Protein AF-A0A6I9P8R2-F1 (afdb_monomer_lite)

Sequence (303 aa):
VPAYQGDDGFCLFESNAIAHYLSNEALRGATPQAAAQVLQWVSFADSEIIPPASAWVFPTLGIMQFNKQATEQAKEDVKRTLAVLNHHLNTRTFLVGERISLADISVACSILWLYKQVLEPSFRQPYPNVTRWFVTCVNQPQFKTVLGDVKLCEKMAQFDSKKFAEMQPKKETPPKKEKAGKDAAKPQEKKKKEEKKPAEEEEMDDCDAVLASEPKTKDPFAHLAKSTFVMDEFKRKYSNEDTLKVAIPHFWEHLDTEGYSIWYCEYKFAKELAEPFKSCNLISGKPQQHNCCSFFASYFVKF

InterPro domains:
  IPR001662 Elongation factor 1B gamma, C-terminal [PF00647] (216-288)
  IPR001662 Elongation factor 1B gamma, C-terminal [PS50040] (217-303)
  IPR001662 Elongation factor 1B gamma, C-terminal [SM01183] (216-289)
  IPR004045 Glutathione S-transferase, N-terminal [PS50404] (1-30)
  IPR004046 Glutathione S-transferase, C-terminal [PF00043] (50-141)
  IPR010987 Glutathione S-transferase, C-terminal-like [PS50405] (31-159)
  IPR036282 Glutathione S-transferase, C-terminal domain superfamily [SSF47616] (25-176)
  IPR036433 Elongation factor EF1B gamma, C-terminal domain superfamily [G3DSA:3.30.70.1010] (217-299)
  IPR036433 Elongation factor EF1B gamma, C-terminal domain superfamily [SSF89942] (218-289)
  IPR040079 Glutathione transferase family [SFLDS00019] (1-137)

Radius of gyration: 28.36 Å; chains: 1; bounding box: 54×56×94 Å

Structure (mmCIF, N/CA/C/O backbone):
data_AF-A0A6I9P8R2-F1
#
_entry.id   AF-A0A6I9P8R2-F1
#
loop_
_atom_site.group_PDB
_atom_site.id
_atom_site.type_symbol
_atom_site.label_atom_id
_atom_site.label_alt_id
_atom_site.label_comp_id
_atom_site.label_asym_id
_atom_site.label_entity_id
_atom_site.label_seq_id
_atom_site.pdbx_PDB_ins_code
_atom_site.Cartn_x
_atom_site.Cartn_y
_atom_site.Cartn_z
_atom_site.occupancy
_atom_site.B_iso_or_equiv
_atom_site.auth_seq_id
_atom_site.auth_comp_id
_atom_site.auth_asym_id
_atom_site.auth_atom_id
_atom_site.pdbx_PDB_model_num
ATOM 1 N N . VAL A 1 1 ? 11.993 -10.798 8.284 1.00 74.75 1 VAL A N 1
ATOM 2 C CA . VAL A 1 1 ? 11.412 -11.474 7.097 1.00 74.75 1 VAL A CA 1
ATOM 3 C C . VAL A 1 1 ? 10.606 -10.452 6.308 1.00 74.75 1 VAL A C 1
ATOM 5 O O . VAL A 1 1 ? 10.051 -9.571 6.956 1.00 74.75 1 VAL A O 1
ATOM 8 N N . PRO A 1 2 ? 10.545 -10.531 4.969 1.00 91.06 2 PRO A N 1
ATOM 9 C CA . PRO A 1 2 ? 11.053 -11.616 4.121 1.00 91.06 2 PRO A CA 1
ATOM 10 C C . PRO A 1 2 ? 12.577 -11.597 3.916 1.00 91.06 2 PRO A C 1
ATOM 12 O O . PRO A 1 2 ? 13.230 -10.583 4.140 1.00 91.06 2 PRO A O 1
ATOM 15 N N . ALA A 1 3 ? 13.119 -12.751 3.528 1.00 96.06 3 ALA A N 1
ATOM 16 C CA . ALA A 1 3 ? 14.483 -12.959 3.047 1.00 96.06 3 ALA A CA 1
ATOM 17 C C . ALA A 1 3 ? 14.427 -14.016 1.929 1.00 96.06 3 ALA A C 1
ATOM 19 O O . ALA A 1 3 ? 13.600 -14.927 1.998 1.00 96.06 3 ALA A O 1
ATOM 20 N N . TYR A 1 4 ? 15.264 -13.873 0.907 1.00 96.19 4 TYR A N 1
ATOM 21 C CA . TYR A 1 4 ? 15.344 -14.742 -0.264 1.00 96.19 4 TYR A CA 1
ATOM 22 C C . TYR A 1 4 ? 16.733 -15.372 -0.356 1.00 96.19 4 TYR A C 1
ATOM 24 O O . TYR A 1 4 ? 17.735 -14.698 -0.112 1.00 96.19 4 TYR A O 1
ATOM 32 N N . GLN A 1 5 ? 16.773 -16.643 -0.746 1.00 97.19 5 GLN A N 1
ATOM 33 C CA . GLN A 1 5 ? 17.982 -17.365 -1.119 1.00 97.19 5 GLN A CA 1
ATOM 34 C C . GLN A 1 5 ? 17.688 -18.135 -2.409 1.00 97.19 5 GLN A C 1
ATOM 36 O O . GLN A 1 5 ? 16.751 -18.932 -2.440 1.00 97.19 5 GLN A O 1
ATOM 41 N N . GLY A 1 6 ? 18.449 -17.858 -3.466 1.00 96.25 6 GLY A N 1
ATOM 42 C CA . GLY A 1 6 ? 18.376 -18.579 -4.733 1.00 96.25 6 GLY A CA 1
ATOM 43 C C . GLY A 1 6 ? 19.115 -19.914 -4.686 1.00 96.25 6 GLY A C 1
ATOM 44 O O . GLY A 1 6 ? 19.966 -20.138 -3.822 1.00 96.25 6 GLY A O 1
ATOM 45 N N . ASP A 1 7 ? 18.823 -20.782 -5.654 1.00 96.75 7 ASP A N 1
ATOM 46 C CA . ASP A 1 7 ? 19.473 -22.095 -5.796 1.00 96.75 7 ASP A CA 1
ATOM 47 C C . ASP A 1 7 ? 20.991 -21.986 -6.046 1.00 96.75 7 ASP A C 1
ATOM 49 O O . ASP A 1 7 ? 21.748 -22.916 -5.776 1.00 96.75 7 ASP A O 1
ATOM 53 N N . ASP A 1 8 ? 21.446 -20.832 -6.537 1.00 96.00 8 ASP A N 1
ATOM 54 C CA . ASP A 1 8 ? 22.850 -20.470 -6.755 1.00 96.00 8 ASP A CA 1
ATOM 55 C C . ASP A 1 8 ? 23.546 -19.912 -5.499 1.00 96.00 8 ASP A C 1
ATOM 57 O O . ASP A 1 8 ? 24.727 -19.564 -5.538 1.00 96.00 8 ASP A O 1
ATOM 61 N N . GLY A 1 9 ? 22.827 -19.814 -4.378 1.00 97.00 9 GLY A N 1
ATOM 62 C CA . GLY A 1 9 ? 23.312 -19.230 -3.133 1.00 97.00 9 GLY A CA 1
ATOM 63 C C . GLY A 1 9 ? 23.220 -17.703 -3.068 1.00 97.00 9 GLY A C 1
ATOM 64 O O . GLY A 1 9 ? 23.663 -17.129 -2.071 1.00 97.00 9 GLY A O 1
ATOM 65 N N . PHE A 1 10 ? 22.643 -17.026 -4.071 1.00 97.50 10 PHE A N 1
ATOM 66 C CA . PHE A 1 10 ? 22.409 -15.583 -4.009 1.00 97.50 10 PHE A CA 1
ATOM 67 C C . PHE A 1 10 ? 21.378 -15.247 -2.924 1.00 97.50 10 PHE A C 1
ATOM 69 O O . PHE A 1 10 ? 20.241 -15.716 -2.966 1.00 97.50 10 PHE A O 1
ATOM 76 N N . CYS A 1 11 ? 21.761 -14.401 -1.968 1.00 97.44 11 CYS A N 1
ATOM 77 C CA . CYS A 1 11 ? 20.905 -13.986 -0.860 1.00 97.44 11 CYS A CA 1
ATOM 78 C C . CYS A 1 11 ? 20.472 -12.526 -1.003 1.00 97.44 11 CYS A C 1
ATOM 80 O O . CYS A 1 11 ? 21.284 -11.653 -1.312 1.00 97.44 11 CYS A O 1
ATOM 82 N N . LEU A 1 12 ? 19.203 -12.252 -0.704 1.00 96.75 12 LEU A N 1
ATOM 83 C CA . LEU A 1 12 ? 18.628 -10.912 -0.758 1.00 96.75 12 LEU A CA 1
ATOM 84 C C . LEU A 1 12 ? 17.625 -10.706 0.382 1.00 96.75 12 LEU A C 1
ATOM 86 O O . LEU A 1 12 ? 16.816 -11.582 0.679 1.00 96.75 12 LEU A O 1
ATOM 90 N N . PHE A 1 13 ? 17.665 -9.543 1.023 1.00 96.56 13 PHE A N 1
ATOM 91 C CA . PHE A 1 13 ? 16.681 -9.111 2.018 1.00 96.56 13 PHE A CA 1
ATOM 92 C C . PHE A 1 13 ? 15.997 -7.821 1.540 1.00 96.56 13 PHE A C 1
ATOM 94 O O . PHE A 1 13 ? 16.386 -7.277 0.510 1.00 96.56 13 PHE A O 1
ATOM 101 N N . GLU A 1 14 ? 14.978 -7.363 2.272 1.00 96.56 14 GLU A N 1
ATOM 102 C CA . GLU A 1 14 ? 13.994 -6.339 1.873 1.00 96.56 14 GLU A CA 1
ATOM 103 C C . GLU A 1 14 ? 12.955 -6.824 0.854 1.00 96.56 14 GLU A C 1
ATOM 105 O O . GLU A 1 14 ? 13.272 -7.278 -0.246 1.00 96.56 14 GLU A O 1
ATOM 110 N N . SER A 1 15 ? 11.672 -6.683 1.203 1.00 96.00 15 SER A N 1
ATOM 111 C CA . SER A 1 15 ? 10.544 -7.140 0.377 1.00 96.00 15 SER A CA 1
ATOM 112 C C . SER A 1 15 ? 10.560 -6.532 -1.022 1.00 96.00 15 SER A C 1
ATOM 114 O O . SER A 1 15 ? 10.370 -7.254 -1.998 1.00 96.00 15 SER A O 1
ATOM 116 N N . ASN A 1 16 ? 10.831 -5.230 -1.132 1.00 96.31 16 ASN A N 1
ATOM 117 C CA . ASN A 1 16 ? 10.849 -4.528 -2.414 1.00 96.31 16 ASN A CA 1
ATOM 118 C C . ASN A 1 16 ? 12.016 -4.972 -3.298 1.00 96.31 16 ASN A C 1
ATOM 120 O O . ASN A 1 16 ? 11.837 -5.138 -4.503 1.00 96.31 16 ASN A O 1
ATOM 124 N N . ALA A 1 17 ? 13.193 -5.208 -2.711 1.00 96.62 17 ALA A N 1
ATOM 125 C CA . ALA A 1 17 ? 14.353 -5.692 -3.451 1.00 96.62 17 ALA A CA 1
ATOM 126 C C . ALA A 1 17 ? 14.110 -7.114 -3.973 1.00 96.62 17 ALA A C 1
ATOM 128 O O . ALA A 1 17 ? 14.347 -7.384 -5.150 1.00 96.62 17 ALA A O 1
ATOM 129 N N . ILE A 1 18 ? 13.561 -7.995 -3.131 1.00 98.19 18 ILE A N 1
ATOM 130 C CA . ILE A 1 18 ? 13.181 -9.362 -3.514 1.00 98.19 18 ILE A CA 1
ATOM 131 C C . ILE A 1 18 ? 12.120 -9.337 -4.621 1.00 98.19 18 ILE A C 1
ATOM 133 O O . ILE A 1 18 ? 12.286 -9.998 -5.646 1.00 98.19 18 ILE A O 1
ATOM 137 N N . ALA A 1 19 ? 11.060 -8.540 -4.462 1.00 97.44 19 ALA A N 1
ATOM 138 C CA . ALA A 1 19 ? 10.003 -8.412 -5.464 1.00 97.44 19 ALA A CA 1
ATOM 139 C C . ALA A 1 19 ? 10.540 -7.876 -6.800 1.00 97.44 19 ALA A C 1
ATOM 141 O O . ALA A 1 19 ? 10.166 -8.378 -7.860 1.00 97.44 19 ALA A O 1
ATOM 142 N N . HIS A 1 20 ? 11.451 -6.900 -6.762 1.00 97.56 20 HIS A N 1
ATOM 143 C CA . HIS A 1 20 ? 12.119 -6.375 -7.949 1.00 97.56 20 HIS A CA 1
ATOM 144 C C . HIS A 1 20 ? 13.004 -7.426 -8.630 1.00 97.56 20 HIS A C 1
ATOM 146 O O . HIS A 1 20 ? 12.931 -7.586 -9.849 1.00 97.56 20 HIS A O 1
ATOM 152 N N . TYR A 1 21 ? 13.808 -8.162 -7.858 1.00 97.69 21 TYR A N 1
ATOM 153 C CA . TYR A 1 21 ? 14.706 -9.200 -8.367 1.00 97.69 21 TYR A CA 1
ATOM 154 C C . TYR A 1 21 ? 13.947 -10.345 -9.050 1.00 97.69 21 TYR A C 1
ATOM 156 O O . TYR A 1 21 ? 14.308 -10.756 -10.150 1.00 97.69 21 TYR A O 1
ATOM 164 N N . LEU A 1 22 ? 12.849 -10.805 -8.442 1.00 96.94 22 LEU A N 1
ATOM 165 C CA . LEU A 1 22 ? 12.011 -11.883 -8.980 1.00 96.94 22 LEU A CA 1
ATOM 166 C C . LEU A 1 22 ? 11.079 -11.430 -10.118 1.00 96.94 22 LEU A C 1
ATOM 168 O O . LEU A 1 22 ? 10.424 -12.256 -10.754 1.00 96.94 22 LEU A O 1
ATOM 172 N N . SER A 1 23 ? 10.997 -10.127 -10.390 1.00 97.12 23 SER A N 1
ATOM 173 C CA . SER A 1 23 ? 10.125 -9.576 -11.426 1.00 97.12 23 SER A CA 1
ATOM 174 C C . SER A 1 23 ? 10.771 -9.584 -12.808 1.00 97.12 23 SER A C 1
ATOM 176 O O . SER A 1 23 ? 11.967 -9.344 -12.981 1.00 97.12 23 SER A O 1
ATOM 178 N N . ASN A 1 24 ? 9.954 -9.756 -13.846 1.00 96.88 24 ASN A N 1
ATOM 179 C CA . ASN A 1 24 ? 10.383 -9.529 -15.227 1.00 96.88 24 ASN A CA 1
ATOM 180 C C . ASN A 1 24 ? 10.475 -8.022 -15.558 1.00 96.88 24 ASN A C 1
ATOM 182 O O . ASN A 1 24 ? 10.070 -7.166 -14.771 1.00 96.88 24 ASN A O 1
ATOM 186 N N . GLU A 1 25 ? 11.008 -7.698 -16.736 1.00 96.06 25 GLU A N 1
ATOM 187 C CA . GLU A 1 25 ? 11.179 -6.314 -17.203 1.00 96.06 25 GLU A CA 1
ATOM 188 C C . GLU A 1 25 ? 9.854 -5.540 -17.275 1.00 96.06 25 GLU A C 1
ATOM 190 O O . GLU A 1 25 ? 9.780 -4.376 -16.888 1.00 96.06 25 GLU A O 1
ATOM 195 N N . ALA A 1 26 ? 8.774 -6.198 -17.698 1.00 94.81 26 ALA A N 1
ATOM 196 C CA . ALA A 1 26 ? 7.469 -5.559 -17.799 1.00 94.81 26 ALA A CA 1
ATOM 197 C C . ALA A 1 26 ? 6.915 -5.113 -16.436 1.00 94.81 26 ALA A C 1
ATOM 199 O O . ALA A 1 26 ? 6.333 -4.035 -16.343 1.00 94.81 26 ALA A O 1
ATOM 200 N N . LEU A 1 27 ? 7.112 -5.919 -15.387 1.00 97.62 27 LEU A N 1
ATOM 201 C CA . LEU A 1 27 ? 6.705 -5.584 -14.021 1.00 97.62 27 LEU A CA 1
ATOM 202 C C . LEU A 1 27 ? 7.577 -4.482 -13.406 1.00 97.62 27 LEU A C 1
ATOM 204 O O . LEU A 1 27 ? 7.078 -3.686 -12.610 1.00 97.62 27 LEU A O 1
ATOM 208 N N . ARG A 1 28 ? 8.856 -4.425 -13.792 1.00 97.88 28 ARG A N 1
ATOM 209 C CA . ARG A 1 28 ? 9.809 -3.390 -13.364 1.00 97.88 28 ARG A CA 1
ATOM 210 C C . ARG A 1 28 ? 9.627 -2.058 -14.097 1.00 97.88 28 ARG A C 1
ATOM 212 O O . ARG A 1 28 ? 10.036 -1.031 -13.573 1.00 97.88 28 ARG A O 1
ATOM 219 N N . GLY A 1 29 ? 8.984 -2.074 -15.263 1.00 96.38 29 GLY A N 1
ATOM 220 C CA . GLY A 1 29 ? 8.824 -0.924 -16.147 1.00 96.38 29 GLY A CA 1
ATOM 221 C C . GLY A 1 29 ? 9.844 -0.965 -17.286 1.00 96.38 29 GLY A C 1
ATOM 222 O O . GLY A 1 29 ? 11.036 -0.788 -17.071 1.00 96.38 29 GLY A O 1
ATOM 223 N N . ALA A 1 30 ? 9.359 -1.164 -18.514 1.00 93.44 30 ALA A N 1
ATOM 224 C CA . ALA A 1 30 ? 10.198 -1.372 -19.703 1.00 93.44 30 ALA A CA 1
ATOM 225 C C . ALA A 1 30 ? 10.873 -0.096 -20.249 1.00 93.44 30 ALA A C 1
ATOM 227 O O . ALA A 1 30 ? 11.659 -0.154 -21.188 1.00 93.44 30 ALA A O 1
ATOM 228 N N . THR A 1 31 ? 10.552 1.077 -19.699 1.00 96.75 31 THR A N 1
ATOM 229 C CA . THR A 1 31 ? 11.202 2.347 -20.048 1.00 96.75 31 THR A CA 1
ATOM 230 C C . THR A 1 31 ? 11.720 3.022 -18.784 1.00 96.75 31 THR A C 1
ATOM 232 O O . THR A 1 31 ? 11.140 2.811 -17.716 1.00 96.75 31 THR A O 1
ATOM 235 N N . PRO A 1 32 ? 12.751 3.883 -18.869 1.00 97.69 32 PRO A N 1
ATOM 236 C CA . PRO A 1 32 ? 13.243 4.619 -17.704 1.00 97.69 32 PRO A CA 1
ATOM 237 C C . PRO A 1 32 ? 12.140 5.401 -16.975 1.00 97.69 32 PRO A C 1
ATOM 239 O O . PRO A 1 32 ? 12.105 5.436 -15.748 1.00 97.69 32 PRO A O 1
ATOM 242 N N . GLN A 1 33 ? 11.197 5.980 -17.723 1.00 98.25 33 GLN A N 1
ATOM 243 C CA . GLN A 1 33 ? 10.055 6.708 -17.173 1.00 98.25 33 GLN A CA 1
ATOM 244 C C . GLN A 1 33 ? 9.094 5.772 -16.433 1.00 98.25 33 GLN A C 1
ATOM 246 O O . GLN A 1 33 ? 8.683 6.084 -15.317 1.00 98.25 33 GLN A O 1
ATOM 251 N N . ALA A 1 34 ? 8.760 4.618 -17.021 1.00 98.00 34 ALA A N 1
ATOM 252 C CA . ALA A 1 34 ? 7.893 3.638 -16.373 1.00 98.00 34 ALA A CA 1
ATOM 253 C C . ALA A 1 34 ? 8.556 3.049 -15.121 1.00 98.00 34 ALA A C 1
ATOM 255 O O . ALA A 1 34 ? 7.905 2.941 -14.087 1.00 98.00 34 ALA A O 1
ATOM 256 N N . ALA A 1 35 ? 9.852 2.734 -15.180 1.00 98.25 35 ALA A N 1
ATOM 257 C CA . ALA A 1 35 ? 10.606 2.224 -14.038 1.00 98.25 35 ALA A CA 1
ATOM 258 C C . ALA A 1 35 ? 10.654 3.232 -12.879 1.00 98.25 35 ALA A C 1
ATOM 260 O O . ALA A 1 35 ? 10.424 2.868 -11.725 1.00 98.25 35 ALA A O 1
ATOM 261 N N . ALA A 1 36 ? 10.863 4.518 -13.178 1.00 98.56 36 ALA A N 1
ATOM 262 C CA . ALA A 1 36 ? 10.812 5.576 -12.171 1.00 98.56 36 ALA A CA 1
ATOM 263 C C . ALA A 1 36 ? 9.414 5.710 -11.541 1.00 98.56 36 ALA A C 1
ATOM 265 O O . ALA A 1 36 ? 9.296 5.858 -10.326 1.00 98.56 36 ALA A O 1
ATOM 266 N N . GLN A 1 37 ? 8.349 5.610 -12.342 1.00 98.56 37 GLN A N 1
ATOM 267 C CA . GLN A 1 37 ? 6.973 5.631 -11.835 1.00 98.56 37 GLN A CA 1
ATOM 268 C C . GLN A 1 37 ? 6.641 4.396 -10.991 1.00 98.56 37 GLN A C 1
ATOM 270 O O . GLN A 1 37 ? 5.938 4.518 -9.990 1.00 98.56 37 GLN A O 1
ATOM 275 N N . VAL A 1 38 ? 7.157 3.218 -11.354 1.00 98.75 38 VAL A N 1
ATOM 276 C CA . VAL A 1 38 ? 7.030 2.010 -10.531 1.00 98.75 38 VAL A CA 1
ATOM 277 C C . VAL A 1 38 ? 7.664 2.242 -9.165 1.00 98.75 38 VAL A C 1
ATOM 279 O O . VAL A 1 38 ? 6.996 2.059 -8.148 1.00 98.75 38 VAL A O 1
ATOM 282 N N . LEU A 1 39 ? 8.907 2.726 -9.135 1.00 98.38 39 LEU A N 1
ATOM 283 C CA . LEU A 1 39 ? 9.600 3.036 -7.887 1.00 98.38 39 LEU A CA 1
ATOM 284 C C . LEU A 1 39 ? 8.855 4.094 -7.060 1.00 98.38 39 LEU A C 1
ATOM 286 O O . LEU A 1 39 ? 8.735 3.938 -5.849 1.00 98.38 39 LEU A O 1
ATOM 290 N N . GLN A 1 40 ? 8.303 5.130 -7.700 1.00 98.69 40 GLN A N 1
ATOM 291 C CA . GLN A 1 40 ? 7.502 6.156 -7.027 1.00 98.69 40 GLN A CA 1
ATOM 292 C C . GLN A 1 40 ? 6.330 5.542 -6.248 1.00 98.69 40 GLN A C 1
ATOM 294 O O . GLN A 1 40 ? 6.123 5.887 -5.088 1.00 98.69 40 GLN A O 1
ATOM 299 N N . TRP A 1 41 ? 5.568 4.637 -6.867 1.00 98.75 41 TRP A N 1
ATOM 300 C CA . TRP A 1 41 ? 4.412 4.008 -6.220 1.00 98.75 41 TRP A CA 1
ATOM 301 C C . TRP A 1 41 ? 4.795 2.996 -5.144 1.00 98.75 41 TRP A C 1
ATOM 303 O O . TRP A 1 41 ? 4.096 2.903 -4.138 1.00 98.75 41 TRP A O 1
ATOM 313 N N . VAL A 1 42 ? 5.903 2.273 -5.329 1.00 98.56 42 VAL A N 1
ATOM 314 C CA . VAL A 1 42 ? 6.458 1.388 -4.295 1.00 98.56 42 VAL A CA 1
ATOM 315 C C . VAL A 1 42 ? 6.841 2.208 -3.060 1.00 98.56 42 VAL A C 1
ATOM 317 O O . VAL A 1 42 ? 6.361 1.920 -1.968 1.00 98.56 42 VAL A O 1
ATOM 320 N N . SER A 1 43 ? 7.597 3.294 -3.239 1.00 98.25 43 SER A N 1
ATOM 321 C CA . SER A 1 43 ? 7.978 4.186 -2.137 1.00 98.25 43 SER A CA 1
ATOM 322 C C . SER A 1 43 ? 6.771 4.869 -1.487 1.00 98.25 43 SER A C 1
ATOM 324 O O . SER A 1 43 ? 6.716 4.973 -0.267 1.00 98.25 43 SER A O 1
ATOM 326 N N . PHE A 1 44 ? 5.780 5.297 -2.279 1.00 98.62 44 PHE A N 1
ATOM 327 C CA . PHE A 1 44 ? 4.531 5.871 -1.764 1.00 98.62 44 PHE A CA 1
ATOM 328 C C . PHE A 1 44 ? 3.755 4.873 -0.897 1.00 98.62 44 PHE A C 1
ATOM 330 O O . PHE A 1 44 ? 3.180 5.253 0.122 1.00 98.62 44 PHE A O 1
ATOM 337 N N . ALA A 1 45 ? 3.737 3.592 -1.276 1.00 97.94 45 ALA A N 1
ATOM 338 C CA . ALA A 1 45 ? 3.106 2.562 -0.464 1.00 97.94 45 ALA A CA 1
ATOM 339 C C . ALA A 1 45 ? 3.790 2.443 0.907 1.00 97.94 45 ALA A C 1
ATOM 341 O O . ALA A 1 45 ? 3.102 2.407 1.928 1.00 97.94 45 ALA A O 1
ATOM 342 N N . ASP A 1 46 ? 5.121 2.445 0.936 1.00 95.06 46 ASP A N 1
ATOM 343 C CA . ASP A 1 46 ? 5.890 2.309 2.174 1.00 95.06 46 ASP A CA 1
ATOM 344 C C . ASP A 1 46 ? 5.792 3.530 3.089 1.00 95.06 46 ASP A C 1
ATOM 346 O O . ASP A 1 46 ? 5.682 3.366 4.304 1.00 95.06 46 ASP A O 1
ATOM 350 N N . SER A 1 47 ? 5.825 4.744 2.532 1.00 96.25 47 SER A N 1
ATOM 351 C CA . SER A 1 47 ? 5.839 5.969 3.338 1.00 96.25 47 SER A CA 1
ATOM 352 C C . SER A 1 47 ? 4.443 6.454 3.717 1.00 96.25 47 SER A C 1
ATOM 354 O O . SER A 1 47 ? 4.231 6.863 4.857 1.00 96.25 47 SER A O 1
ATOM 356 N N . GLU A 1 48 ? 3.480 6.383 2.795 1.00 97.31 48 GLU A N 1
ATOM 357 C CA . GLU A 1 48 ? 2.176 7.028 2.974 1.00 97.31 48 GLU A CA 1
ATOM 358 C C . GLU A 1 48 ? 1.061 6.044 3.334 1.00 97.31 48 GLU A C 1
ATOM 360 O O . GLU A 1 48 ? 0.095 6.430 3.988 1.00 97.31 48 GLU A O 1
ATOM 365 N N . ILE A 1 49 ? 1.153 4.778 2.910 1.00 97.69 49 ILE A N 1
ATOM 366 C CA . ILE A 1 49 ? 0.063 3.805 3.092 1.00 97.69 49 ILE A CA 1
ATOM 367 C C . ILE A 1 49 ? 0.316 2.898 4.291 1.00 97.69 49 ILE A C 1
ATOM 369 O O . ILE A 1 49 ? -0.552 2.779 5.158 1.00 97.69 49 ILE A O 1
ATOM 373 N N . ILE A 1 50 ? 1.472 2.231 4.342 1.00 97.12 50 ILE A N 1
ATOM 374 C CA . ILE A 1 50 ? 1.750 1.194 5.346 1.00 97.12 50 ILE A CA 1
ATOM 375 C C . ILE A 1 50 ? 1.653 1.730 6.784 1.00 97.12 50 ILE A C 1
ATOM 377 O O . ILE A 1 50 ? 1.008 1.057 7.598 1.00 97.12 50 ILE A O 1
ATOM 381 N N . PRO A 1 51 ? 2.211 2.907 7.137 1.00 97.69 51 PRO A N 1
ATOM 382 C CA . PRO A 1 51 ? 2.141 3.402 8.508 1.00 97.69 51 PRO A CA 1
ATOM 383 C C . PRO A 1 51 ? 0.702 3.641 9.004 1.00 97.69 51 PRO A C 1
ATOM 385 O O . PRO A 1 51 ? 0.329 3.030 10.014 1.00 97.69 51 PRO A O 1
ATOM 388 N N . PRO A 1 52 ? -0.160 4.422 8.316 1.00 97.88 52 PRO A N 1
ATOM 389 C CA . PRO A 1 52 ? -1.532 4.611 8.781 1.00 97.88 52 PRO A CA 1
ATOM 390 C C . PRO A 1 52 ? -2.392 3.348 8.618 1.00 97.88 52 PRO A C 1
ATOM 392 O O . PRO A 1 52 ? -3.243 3.078 9.468 1.00 97.88 52 PRO A O 1
ATOM 395 N N . ALA A 1 53 ? -2.149 2.509 7.601 1.00 97.19 53 ALA A N 1
ATOM 396 C CA . ALA A 1 53 ? -2.828 1.217 7.486 1.00 97.19 53 ALA A CA 1
ATOM 397 C C . ALA A 1 53 ? -2.557 0.326 8.707 1.00 97.19 53 ALA A C 1
ATOM 399 O O . ALA A 1 53 ? -3.484 -0.266 9.261 1.00 97.19 53 ALA A O 1
ATOM 400 N N . SER A 1 54 ? -1.304 0.272 9.160 1.00 94.69 54 SER A N 1
ATOM 401 C CA . SER A 1 54 ? -0.895 -0.505 10.333 1.00 94.69 54 SER A CA 1
ATOM 402 C C . SER A 1 54 ? -1.519 0.050 11.612 1.00 94.69 54 SER A C 1
ATOM 404 O O . SER A 1 54 ? -2.142 -0.702 12.362 1.00 94.69 54 SER A O 1
ATOM 406 N N . ALA A 1 55 ? -1.431 1.368 11.824 1.00 95.62 55 ALA A N 1
ATOM 407 C CA . ALA A 1 55 ? -1.988 2.035 13.002 1.00 95.62 55 ALA A CA 1
ATOM 408 C C . ALA A 1 55 ? -3.506 1.827 13.144 1.00 95.62 55 ALA A C 1
ATOM 410 O O . ALA A 1 55 ? -4.009 1.676 14.258 1.00 95.62 55 ALA A O 1
ATOM 411 N N . TRP A 1 56 ? -4.237 1.771 12.027 1.00 97.44 56 TRP A N 1
ATOM 412 C CA . TRP A 1 56 ? -5.679 1.537 12.048 1.00 97.44 56 TRP A CA 1
ATOM 413 C C . TRP A 1 56 ? -6.041 0.045 12.136 1.00 97.44 56 TRP A C 1
ATOM 415 O O . TRP A 1 56 ? -6.942 -0.333 12.888 1.00 97.44 56 TRP A O 1
ATOM 425 N N . VAL A 1 57 ? -5.354 -0.834 11.397 1.00 96.06 57 VAL A N 1
ATOM 426 C CA . VAL A 1 57 ? -5.764 -2.243 11.282 1.00 96.06 57 VAL A CA 1
ATOM 427 C C . VAL A 1 57 ? -5.240 -3.118 12.421 1.00 96.06 57 VAL A C 1
ATOM 429 O O . VAL A 1 57 ? -5.970 -4.004 12.874 1.00 96.06 57 VAL A O 1
ATOM 432 N N . PHE A 1 58 ? -4.019 -2.901 12.913 1.00 94.19 58 PHE A N 1
ATOM 433 C CA . PHE A 1 58 ? -3.400 -3.783 13.915 1.00 94.19 58 PHE A CA 1
ATOM 434 C C . PHE A 1 58 ? -4.211 -3.919 15.213 1.00 94.19 58 PHE A C 1
ATOM 436 O O . PHE A 1 58 ? -4.320 -5.049 15.705 1.00 94.19 58 PHE A O 1
ATOM 443 N N . PRO A 1 59 ? -4.873 -2.865 15.732 1.00 93.19 59 PRO A N 1
ATOM 444 C CA . PRO A 1 59 ? -5.806 -3.018 16.845 1.00 93.19 59 PRO A CA 1
ATOM 445 C C . PRO A 1 59 ? -6.977 -3.965 16.541 1.00 93.19 59 PRO A C 1
ATOM 447 O O . PRO A 1 59 ? -7.324 -4.809 17.363 1.00 93.19 59 PRO A O 1
ATOM 450 N N . THR A 1 60 ? -7.548 -3.927 15.333 1.00 92.31 60 THR A N 1
ATOM 451 C CA . THR A 1 60 ? -8.647 -4.843 14.936 1.00 92.31 60 THR A CA 1
ATOM 452 C C . THR A 1 60 ? -8.210 -6.314 14.865 1.00 92.31 60 THR A C 1
ATOM 454 O O . THR A 1 60 ? -9.023 -7.244 14.908 1.00 92.31 60 THR A O 1
ATOM 457 N N . LEU A 1 61 ? -6.901 -6.545 14.750 1.00 90.12 61 LEU A N 1
ATOM 458 C CA . LEU A 1 61 ? -6.290 -7.868 14.734 1.00 90.12 61 LEU A CA 1
ATOM 459 C C . LEU A 1 61 ? -5.806 -8.319 16.118 1.00 90.12 61 LEU A C 1
ATOM 461 O O . LEU A 1 61 ? -5.399 -9.469 16.246 1.00 90.12 61 LEU A O 1
ATOM 465 N N . GLY A 1 62 ? -5.882 -7.463 17.142 1.00 87.44 62 GLY A N 1
ATOM 466 C CA . GLY A 1 62 ? -5.345 -7.751 18.474 1.00 87.44 62 GLY A CA 1
ATOM 467 C C . GLY A 1 62 ? -3.814 -7.719 18.539 1.00 87.44 62 GLY A C 1
ATOM 468 O O . GLY A 1 62 ? -3.243 -8.247 19.482 1.00 87.44 62 GLY A O 1
ATOM 469 N N . ILE A 1 63 ? -3.145 -7.119 17.548 1.00 86.38 63 ILE A N 1
ATOM 470 C CA . ILE A 1 63 ? -1.674 -7.023 17.491 1.00 86.38 63 ILE A CA 1
ATOM 471 C C . ILE A 1 63 ? -1.176 -5.844 18.336 1.00 86.38 63 ILE A C 1
ATOM 473 O O . ILE A 1 63 ? -0.143 -5.934 18.992 1.00 86.38 63 ILE A O 1
ATOM 477 N N . MET A 1 64 ? -1.918 -4.736 18.327 1.00 87.62 64 MET A N 1
ATOM 478 C CA . MET A 1 64 ? -1.605 -3.522 19.083 1.00 87.62 64 MET A CA 1
ATOM 479 C C . MET A 1 64 ? -2.795 -3.105 19.941 1.00 87.62 64 MET A C 1
ATOM 481 O O . MET A 1 64 ? -3.945 -3.401 19.615 1.00 87.62 64 MET A O 1
ATOM 485 N N . GLN A 1 65 ? -2.522 -2.400 21.036 1.00 89.44 65 GLN A N 1
ATOM 486 C CA . GLN A 1 65 ? -3.576 -1.803 21.844 1.00 89.44 65 GLN A CA 1
ATOM 487 C C . GLN A 1 65 ? -4.247 -0.666 21.068 1.00 89.44 65 GLN A C 1
ATOM 489 O O . GLN A 1 65 ? -3.599 0.085 20.337 1.00 89.44 65 GLN A O 1
ATOM 494 N N . PHE A 1 66 ? -5.564 -0.535 21.219 1.00 89.88 66 PHE A N 1
ATOM 495 C CA . PHE A 1 66 ? -6.302 0.546 20.582 1.00 89.88 66 PHE A CA 1
ATOM 496 C C . PHE A 1 66 ? -5.948 1.904 21.194 1.00 89.88 66 PHE A C 1
ATOM 498 O O . PHE A 1 66 ? -6.136 2.128 22.388 1.00 89.88 66 PHE A O 1
ATOM 505 N N . ASN A 1 67 ? -5.517 2.832 20.342 1.00 93.31 67 ASN A N 1
ATOM 506 C CA . ASN A 1 67 ? -5.372 4.243 20.670 1.00 93.31 67 ASN A CA 1
ATOM 507 C C . ASN A 1 67 ? -6.313 5.061 19.776 1.00 93.31 67 ASN A C 1
ATOM 509 O O . ASN A 1 67 ? -6.197 5.040 18.547 1.00 93.31 67 ASN A O 1
ATOM 513 N N . LYS A 1 68 ? -7.249 5.790 20.396 1.00 93.12 68 LYS A N 1
ATOM 514 C CA . LYS A 1 68 ? -8.278 6.554 19.678 1.00 93.12 68 LYS A CA 1
ATOM 515 C C . LYS A 1 68 ? -7.677 7.662 18.812 1.00 93.12 68 LYS A C 1
ATOM 517 O O . LYS A 1 68 ? -8.052 7.777 17.652 1.00 93.12 68 LYS A O 1
ATOM 522 N N . GLN A 1 69 ? -6.754 8.458 19.350 1.00 95.69 69 GLN A N 1
ATOM 523 C CA . GLN A 1 69 ? -6.159 9.584 18.625 1.00 95.69 69 GLN A CA 1
ATOM 524 C C . GLN A 1 69 ? -5.346 9.100 17.421 1.00 95.69 69 GLN A C 1
ATOM 526 O O . GLN A 1 69 ? -5.529 9.610 16.318 1.00 95.69 69 GLN A O 1
ATOM 531 N N . ALA A 1 70 ? -4.513 8.074 17.616 1.00 93.94 70 ALA A N 1
ATOM 532 C CA . ALA A 1 70 ? -3.736 7.472 16.537 1.00 93.94 70 ALA A CA 1
ATOM 533 C C . ALA A 1 70 ? -4.643 6.863 15.457 1.00 93.94 70 ALA A C 1
ATOM 535 O O . ALA A 1 70 ? -4.383 7.031 14.270 1.00 93.94 70 ALA A O 1
ATOM 536 N N . THR A 1 71 ? -5.741 6.211 15.855 1.00 95.25 71 THR A N 1
ATOM 537 C CA . THR A 1 71 ? -6.697 5.622 14.906 1.00 95.25 71 THR A CA 1
ATOM 538 C C . THR A 1 71 ? -7.427 6.687 14.089 1.00 95.25 71 THR A C 1
ATOM 540 O O . THR A 1 71 ? -7.577 6.527 12.880 1.00 95.25 71 THR A O 1
ATOM 543 N N . GLU A 1 72 ? -7.888 7.774 14.712 1.00 96.69 72 GLU A N 1
ATOM 544 C CA . GLU A 1 72 ? -8.560 8.853 13.976 1.00 96.69 72 GLU A CA 1
ATOM 545 C C . GLU A 1 72 ? -7.597 9.582 13.031 1.00 96.69 72 GLU A C 1
ATOM 547 O O . GLU A 1 72 ? -7.960 9.842 11.886 1.00 96.69 72 GLU A O 1
ATOM 552 N N . GLN A 1 73 ? -6.346 9.817 13.444 1.00 97.69 73 GLN A N 1
ATOM 553 C CA . GLN A 1 73 ? -5.331 10.369 12.543 1.00 97.69 73 GLN A CA 1
ATOM 554 C C . GLN A 1 73 ? -5.056 9.426 11.363 1.00 97.69 73 GLN A C 1
ATOM 556 O O . GLN A 1 73 ? -5.071 9.855 1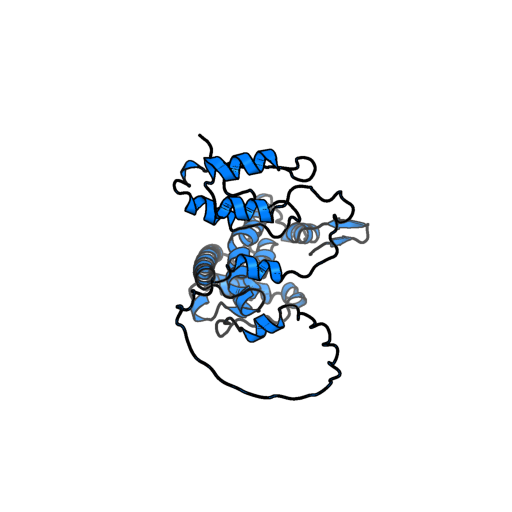0.211 1.00 97.69 73 GLN A O 1
ATOM 561 N N . ALA A 1 74 ? -4.901 8.128 11.635 1.00 97.75 74 ALA A N 1
ATOM 562 C CA . ALA A 1 74 ? -4.688 7.122 10.603 1.00 97.75 74 ALA A CA 1
ATOM 563 C C . ALA A 1 74 ? -5.849 7.056 9.596 1.00 97.75 74 ALA A C 1
ATOM 565 O O . ALA A 1 74 ? -5.618 6.880 8.401 1.00 97.75 74 ALA A O 1
ATOM 566 N N . LYS A 1 75 ? -7.100 7.245 10.038 1.00 98.19 75 LYS A N 1
ATOM 567 C CA . LYS A 1 75 ? -8.259 7.342 9.134 1.00 98.19 75 LYS A CA 1
ATOM 568 C C . LYS A 1 75 ? -8.148 8.532 8.187 1.00 98.19 75 LYS A C 1
ATOM 570 O O . LYS A 1 75 ? -8.427 8.371 7.000 1.00 98.19 75 LYS A O 1
ATOM 575 N N . GLU A 1 76 ? -7.756 9.704 8.681 1.00 98.50 76 GLU A N 1
ATOM 576 C CA . GLU A 1 76 ? -7.562 10.890 7.835 1.00 98.50 76 GLU A CA 1
ATOM 577 C C . GLU A 1 76 ? -6.398 10.703 6.853 1.00 98.50 76 GLU A C 1
ATOM 579 O O . GLU A 1 76 ? -6.518 11.040 5.673 1.00 98.50 76 GLU A O 1
ATOM 584 N N . ASP A 1 77 ? -5.309 10.072 7.287 1.00 98.38 77 ASP A N 1
ATOM 585 C CA . ASP A 1 77 ? -4.169 9.753 6.423 1.00 98.38 77 ASP A CA 1
ATOM 586 C C . ASP A 1 77 ? -4.557 8.758 5.320 1.00 98.38 77 ASP A C 1
ATOM 588 O O . ASP A 1 77 ? -4.254 8.972 4.141 1.00 98.38 77 ASP A O 1
ATOM 592 N N . VAL A 1 78 ? -5.327 7.719 5.661 1.00 98.69 78 VAL A N 1
ATOM 593 C CA . VAL A 1 78 ? -5.879 6.779 4.675 1.00 98.69 78 VAL A CA 1
ATOM 594 C C . VAL A 1 78 ? -6.833 7.485 3.710 1.00 98.69 78 VAL A C 1
ATOM 596 O O . VAL A 1 78 ? -6.768 7.245 2.507 1.00 98.69 78 VAL A O 1
ATOM 599 N N . LYS A 1 79 ? -7.685 8.409 4.169 1.00 98.75 79 LYS A N 1
ATOM 600 C CA . LYS A 1 79 ? -8.533 9.204 3.260 1.00 98.75 79 LYS A CA 1
ATOM 601 C C . LYS A 1 79 ? -7.704 10.013 2.263 1.00 98.75 79 LYS A C 1
ATOM 603 O O . LYS A 1 79 ? -8.076 10.086 1.089 1.00 98.75 79 LYS A O 1
ATOM 608 N N . ARG A 1 80 ? -6.584 10.604 2.699 1.00 98.62 80 ARG A N 1
ATOM 609 C CA . ARG A 1 80 ? -5.674 11.359 1.820 1.00 98.62 80 ARG A CA 1
ATOM 610 C C . ARG A 1 80 ? -5.019 10.462 0.775 1.00 98.62 80 ARG A C 1
ATOM 612 O O . ARG A 1 80 ? -5.058 10.795 -0.408 1.00 98.62 80 ARG A O 1
ATOM 619 N N . THR A 1 81 ? -4.487 9.309 1.174 1.00 98.50 81 THR A N 1
ATOM 620 C CA . THR A 1 81 ? -3.871 8.367 0.222 1.00 98.50 81 THR A CA 1
ATOM 621 C C . THR A 1 81 ? -4.885 7.804 -0.771 1.00 98.50 81 THR A C 1
ATOM 623 O O . THR A 1 81 ? -4.615 7.769 -1.973 1.00 98.50 81 THR A O 1
ATOM 626 N N . LEU A 1 82 ? -6.091 7.454 -0.311 1.00 98.75 82 LEU A N 1
ATOM 627 C CA . LEU A 1 82 ? -7.182 7.024 -1.186 1.00 98.75 82 LEU A CA 1
ATOM 628 C C . LEU A 1 82 ? -7.610 8.132 -2.154 1.00 98.75 82 LEU A C 1
ATOM 630 O O . LEU A 1 82 ? -7.899 7.831 -3.308 1.00 98.75 82 LEU A O 1
ATOM 634 N N . ALA A 1 83 ? -7.610 9.403 -1.741 1.00 98.75 83 ALA A N 1
ATOM 635 C CA . ALA A 1 83 ? -7.910 10.521 -2.636 1.00 98.75 83 ALA A CA 1
ATOM 636 C C . ALA A 1 83 ? -6.865 10.660 -3.758 1.00 98.75 83 ALA A C 1
ATOM 638 O O . ALA A 1 83 ? -7.242 10.797 -4.925 1.00 98.75 83 ALA A O 1
ATOM 639 N N . VAL A 1 84 ? -5.573 10.557 -3.422 1.00 98.69 84 VAL A N 1
ATOM 640 C CA . VAL A 1 84 ? -4.468 10.579 -4.400 1.00 98.69 84 VAL A CA 1
ATOM 641 C C . VAL A 1 84 ? -4.621 9.440 -5.410 1.00 98.69 84 VAL A C 1
ATOM 643 O O . VAL A 1 84 ? -4.620 9.680 -6.620 1.00 98.69 84 VAL A O 1
ATOM 646 N N . LEU A 1 85 ? -4.831 8.212 -4.927 1.00 98.81 85 LEU A N 1
ATOM 647 C CA . LEU A 1 85 ? -5.047 7.045 -5.785 1.00 98.81 85 LEU A CA 1
ATOM 648 C C . LEU A 1 85 ? -6.301 7.207 -6.652 1.00 98.81 85 LEU A C 1
ATOM 650 O O . LEU A 1 85 ? -6.262 6.935 -7.850 1.00 98.81 85 LEU A O 1
ATOM 654 N N . ASN A 1 86 ? -7.409 7.685 -6.078 1.00 98.75 86 ASN A N 1
ATOM 655 C CA . ASN A 1 86 ? -8.677 7.836 -6.790 1.00 98.75 86 ASN A CA 1
ATOM 656 C C . ASN A 1 86 ? -8.579 8.842 -7.938 1.00 98.75 86 ASN A C 1
ATOM 658 O O . ASN A 1 86 ? -9.173 8.625 -8.997 1.00 98.75 86 ASN A O 1
ATOM 662 N N . HIS A 1 87 ? -7.829 9.926 -7.725 1.00 98.69 87 HIS A N 1
ATOM 663 C CA . HIS A 1 87 ? -7.542 10.913 -8.755 1.00 98.69 87 HIS A CA 1
ATOM 664 C C . HIS A 1 87 ? -6.645 10.326 -9.851 1.00 98.69 87 HIS A C 1
ATOM 666 O O . HIS A 1 87 ? -6.976 10.420 -11.033 1.00 98.69 87 HIS A O 1
ATOM 672 N N . HIS A 1 88 ? -5.550 9.657 -9.472 1.00 98.56 88 HIS A N 1
ATOM 673 C CA . HIS A 1 88 ? -4.623 9.048 -10.433 1.00 98.56 88 HIS A CA 1
ATOM 674 C C . HIS A 1 88 ? -5.297 7.988 -11.316 1.00 98.56 88 HIS A C 1
ATOM 676 O O . HIS A 1 88 ? -5.068 7.942 -12.526 1.00 98.56 88 HIS A O 1
ATOM 682 N N . LEU A 1 89 ? -6.174 7.176 -10.723 1.00 98.75 89 LEU A N 1
ATOM 683 C CA . LEU A 1 89 ? -6.899 6.086 -11.382 1.00 98.75 89 LEU A CA 1
ATOM 684 C C . LEU A 1 89 ? -8.153 6.543 -12.141 1.00 98.75 89 LEU A C 1
ATOM 686 O O . LEU A 1 89 ? -8.841 5.714 -12.737 1.00 98.75 89 LEU A O 1
ATOM 690 N N . ASN A 1 90 ? -8.470 7.841 -12.152 1.00 98.25 90 ASN A N 1
ATOM 691 C CA . ASN A 1 90 ? -9.673 8.347 -12.816 1.00 98.25 90 ASN A CA 1
ATOM 692 C C . ASN A 1 90 ? -9.707 8.019 -14.317 1.00 98.25 90 ASN A C 1
ATOM 694 O O . ASN A 1 90 ? -10.747 7.652 -14.850 1.00 98.25 90 ASN A O 1
ATOM 698 N N . THR A 1 91 ? -8.553 8.085 -14.980 1.00 97.62 91 THR A N 1
ATOM 699 C CA . THR A 1 91 ? -8.408 7.810 -16.419 1.00 97.62 91 THR A CA 1
ATOM 700 C C . THR A 1 91 ? -7.454 6.655 -16.714 1.00 97.62 91 THR A C 1
ATOM 702 O O . THR A 1 91 ? -6.973 6.539 -17.837 1.00 97.62 91 THR A O 1
ATOM 705 N N . ARG A 1 92 ? -7.138 5.829 -15.710 1.00 98.50 92 ARG A N 1
ATOM 706 C CA . ARG A 1 92 ? -6.157 4.742 -15.823 1.00 98.50 92 ARG A CA 1
ATOM 707 C C . ARG A 1 92 ? -6.741 3.422 -15.360 1.00 98.50 92 ARG A C 1
ATOM 709 O O . ARG A 1 92 ? -7.545 3.387 -14.422 1.00 98.50 92 ARG A O 1
ATOM 716 N N . THR A 1 93 ? -6.329 2.337 -16.004 1.00 98.31 93 THR A N 1
ATOM 717 C CA . THR A 1 93 ? -6.689 0.982 -15.563 1.00 98.31 93 THR A CA 1
ATOM 718 C C . THR A 1 93 ? -5.769 0.507 -14.445 1.00 98.31 93 THR A C 1
ATOM 720 O O . THR A 1 93 ? -6.245 -0.083 -13.479 1.00 98.31 93 THR A O 1
ATOM 723 N N . PHE A 1 94 ? -4.475 0.813 -14.562 1.00 98.69 94 PHE A N 1
ATOM 724 C CA . PHE A 1 94 ? -3.401 0.429 -13.644 1.00 98.69 94 PHE A CA 1
ATOM 725 C C . PHE A 1 94 ? -2.539 1.645 -13.296 1.00 98.69 94 PHE A C 1
ATOM 727 O O . PHE A 1 94 ? -2.632 2.693 -13.940 1.00 98.69 94 PHE A O 1
ATOM 734 N N . LEU A 1 95 ? -1.693 1.531 -12.275 1.00 98.56 95 LEU A N 1
ATOM 735 C CA . LEU A 1 95 ? -0.905 2.664 -11.788 1.00 98.56 95 LEU A CA 1
ATOM 736 C C . LEU A 1 95 ? 0.146 3.140 -12.800 1.00 98.56 95 LEU A C 1
ATOM 738 O O . LEU A 1 95 ? 0.411 4.346 -12.865 1.00 98.56 95 LEU A O 1
ATOM 742 N N . VAL A 1 96 ? 0.713 2.227 -13.598 1.00 98.25 96 VAL A N 1
ATOM 743 C CA . VAL A 1 96 ? 1.773 2.523 -14.575 1.00 98.25 96 VAL A CA 1
ATOM 744 C C . VAL A 1 96 ? 1.535 1.774 -15.892 1.00 98.25 96 VAL A C 1
ATOM 746 O O . VAL A 1 96 ? 1.362 0.562 -15.908 1.00 98.25 96 VAL A O 1
ATOM 749 N N . GLY A 1 97 ? 1.572 2.490 -17.021 1.00 90.50 97 GLY A N 1
ATOM 750 C CA . GLY A 1 97 ? 1.685 1.887 -18.358 1.00 90.50 97 GLY A CA 1
ATOM 751 C C . GLY A 1 97 ? 0.518 1.001 -18.826 1.00 90.50 97 GLY A C 1
ATOM 752 O O . GLY A 1 97 ? 0.747 0.136 -19.667 1.00 90.50 97 GLY A O 1
ATOM 753 N N . GLU A 1 98 ? -0.699 1.187 -18.291 1.00 94.25 98 G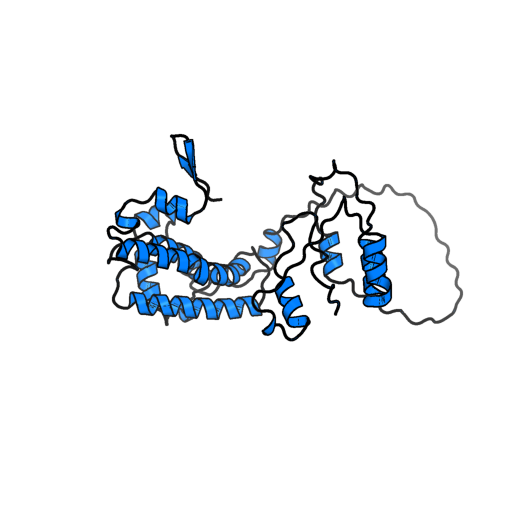LU A N 1
ATOM 754 C CA . GLU A 1 98 ? -1.924 0.430 -18.640 1.00 94.25 98 GLU A CA 1
ATOM 755 C C . GLU A 1 98 ? -1.787 -1.104 -18.563 1.00 94.25 98 GLU A C 1
ATOM 757 O O . GLU A 1 98 ? -2.509 -1.856 -19.218 1.00 94.25 98 GLU A O 1
ATOM 762 N N . ARG A 1 99 ? -0.892 -1.588 -17.698 1.00 95.94 99 ARG A N 1
ATOM 763 C CA . ARG A 1 99 ? -0.733 -3.006 -17.361 1.00 95.94 99 ARG A CA 1
ATOM 764 C C . ARG A 1 99 ? -0.302 -3.152 -15.908 1.00 95.94 99 ARG A C 1
ATOM 766 O O . ARG A 1 99 ? 0.253 -2.221 -15.339 1.00 95.94 99 ARG A O 1
ATOM 773 N N . ILE A 1 100 ? -0.495 -4.337 -15.335 1.00 97.94 100 ILE A N 1
ATOM 774 C CA . ILE A 1 100 ? 0.017 -4.634 -13.993 1.00 97.94 100 ILE A CA 1
ATOM 775 C C . ILE A 1 100 ? 1.533 -4.483 -13.980 1.00 97.94 100 ILE A C 1
ATOM 777 O O . ILE A 1 100 ? 2.234 -5.041 -14.831 1.00 97.94 100 ILE A O 1
ATOM 781 N N . SER A 1 101 ? 2.006 -3.764 -12.972 1.00 98.50 101 SER A N 1
ATOM 782 C CA . SER A 1 101 ? 3.411 -3.579 -12.637 1.00 98.50 101 SER A CA 1
ATOM 783 C C . SER A 1 101 ? 3.644 -3.835 -11.146 1.00 98.50 101 SER A C 1
ATOM 785 O O . SER A 1 101 ? 2.701 -4.074 -10.386 1.00 98.50 101 SER A O 1
ATOM 787 N N . LEU A 1 102 ? 4.899 -3.751 -10.700 1.00 98.44 102 LEU A N 1
ATOM 788 C CA . LEU A 1 102 ? 5.216 -3.767 -9.271 1.00 98.44 102 LEU A CA 1
ATOM 789 C C . LEU A 1 102 ? 4.533 -2.632 -8.501 1.00 98.44 102 LEU A C 1
ATOM 791 O O . LEU A 1 102 ? 4.228 -2.822 -7.330 1.00 98.44 102 LEU A O 1
ATOM 795 N N . ALA A 1 103 ? 4.214 -1.504 -9.149 1.00 98.62 103 ALA A N 1
ATOM 796 C CA . ALA A 1 103 ? 3.410 -0.456 -8.522 1.00 98.62 103 ALA A CA 1
ATOM 797 C C . ALA A 1 103 ? 2.063 -1.012 -8.051 1.00 98.62 103 ALA A C 1
ATOM 799 O O . ALA A 1 103 ? 1.680 -0.829 -6.897 1.00 98.62 103 ALA A O 1
ATOM 800 N N . ASP A 1 104 ? 1.354 -1.717 -8.938 1.00 98.81 104 ASP A N 1
ATOM 801 C CA . ASP A 1 104 ? 0.033 -2.255 -8.632 1.00 98.81 104 ASP A CA 1
ATOM 802 C C . ASP A 1 104 ? 0.108 -3.328 -7.548 1.00 98.81 104 ASP A C 1
ATOM 804 O O . ASP A 1 104 ? -0.698 -3.324 -6.622 1.00 98.81 104 ASP A O 1
ATOM 808 N N . ILE A 1 105 ? 1.102 -4.216 -7.641 1.00 98.62 105 ILE A N 1
ATOM 809 C CA . ILE A 1 105 ? 1.326 -5.291 -6.668 1.00 98.62 105 ILE A CA 1
ATOM 810 C C . ILE A 1 105 ? 1.612 -4.713 -5.283 1.00 98.62 105 ILE A C 1
ATOM 812 O O . ILE A 1 105 ? 0.933 -5.084 -4.325 1.00 98.62 105 ILE A O 1
ATOM 816 N N . SER A 1 106 ? 2.559 -3.781 -5.171 1.00 98.38 106 SER A N 1
ATOM 817 C CA . SER A 1 106 ? 2.933 -3.192 -3.885 1.00 98.38 106 SER A CA 1
ATOM 818 C C . SER A 1 106 ? 1.780 -2.406 -3.267 1.00 98.38 106 SER A C 1
ATOM 820 O O . SER A 1 106 ? 1.402 -2.678 -2.130 1.00 98.38 106 SER A O 1
ATOM 822 N N . VAL A 1 107 ? 1.147 -1.494 -4.014 1.00 98.81 107 VAL A N 1
ATOM 823 C CA . VAL A 1 107 ? 0.051 -0.673 -3.470 1.00 98.81 107 VAL A CA 1
ATOM 824 C C . VAL A 1 107 ? -1.161 -1.537 -3.107 1.00 98.81 107 VAL A C 1
ATOM 826 O O . VAL A 1 107 ? -1.753 -1.331 -2.045 1.00 98.81 107 VAL A O 1
ATOM 829 N N . ALA A 1 108 ? -1.529 -2.527 -3.934 1.00 98.69 108 ALA A N 1
ATOM 830 C CA . ALA A 1 108 ? -2.669 -3.401 -3.645 1.00 98.69 108 ALA A CA 1
ATOM 831 C C . ALA A 1 108 ? -2.421 -4.255 -2.393 1.00 98.69 108 ALA A C 1
ATOM 833 O O . ALA A 1 108 ? -3.316 -4.383 -1.556 1.00 98.69 108 ALA A O 1
ATOM 834 N N . CYS A 1 109 ? -1.208 -4.789 -2.222 1.00 98.00 109 CYS A N 1
ATOM 835 C CA . CYS A 1 109 ? -0.822 -5.509 -1.009 1.00 98.00 109 CYS A CA 1
ATOM 836 C C . CYS A 1 109 ? -0.855 -4.604 0.232 1.00 98.00 109 CYS A C 1
ATOM 838 O O . CYS A 1 109 ? -1.379 -5.020 1.266 1.00 98.00 109 CYS A O 1
ATOM 840 N N . SER A 1 110 ? -0.386 -3.357 0.128 1.00 98.12 110 SER A N 1
ATOM 841 C CA . SER A 1 110 ? -0.364 -2.412 1.255 1.00 98.12 110 SER A CA 1
ATOM 842 C C . SER A 1 110 ? -1.759 -1.995 1.733 1.00 98.12 110 SER A C 1
ATOM 844 O O . SER A 1 110 ? -1.953 -1.768 2.926 1.00 98.12 110 SER A O 1
ATOM 846 N N . ILE A 1 111 ? -2.762 -1.949 0.846 1.00 98.44 111 ILE A N 1
ATOM 847 C CA . ILE A 1 111 ? -4.156 -1.637 1.224 1.00 98.44 111 ILE A CA 1
ATOM 848 C C . ILE A 1 111 ? -5.045 -2.874 1.419 1.00 98.44 111 ILE A C 1
ATOM 850 O O . ILE A 1 111 ? -6.217 -2.737 1.778 1.00 98.44 111 ILE A O 1
ATOM 854 N N . LEU A 1 112 ? -4.524 -4.088 1.215 1.00 98.38 112 LEU A N 1
ATOM 855 C CA . LEU A 1 112 ? -5.297 -5.332 1.308 1.00 98.38 112 LEU A CA 1
ATOM 856 C C . LEU A 1 112 ? -6.006 -5.468 2.660 1.00 98.38 112 LEU A C 1
ATOM 858 O O . LEU A 1 112 ? -7.205 -5.742 2.728 1.00 98.38 112 LEU A O 1
ATOM 862 N N . TRP A 1 113 ? -5.269 -5.253 3.748 1.00 97.25 113 TRP A N 1
ATOM 863 C CA . TRP A 1 113 ? -5.805 -5.373 5.102 1.00 97.25 113 TRP A CA 1
ATOM 864 C C . TRP A 1 113 ? -6.806 -4.269 5.449 1.00 97.25 113 TRP A C 1
ATOM 866 O O . TRP A 1 113 ? -7.781 -4.544 6.150 1.00 97.25 113 TRP A O 1
ATOM 876 N N . LEU A 1 114 ? -6.644 -3.067 4.887 1.00 98.31 114 LEU A N 1
ATOM 877 C CA . LEU A 1 114 ? -7.645 -2.005 4.982 1.00 98.31 114 LEU A CA 1
ATOM 878 C C . LEU A 1 114 ? -8.976 -2.461 4.362 1.00 98.31 114 LEU A C 1
ATOM 880 O O . LEU A 1 114 ? -10.017 -2.388 5.019 1.00 98.31 114 LEU A O 1
ATOM 884 N N . TYR A 1 115 ? -8.941 -3.005 3.140 1.00 98.44 115 TYR A N 1
ATOM 885 C CA . TYR A 1 115 ? -10.133 -3.518 2.455 1.00 98.44 115 TYR A CA 1
ATOM 886 C C . TYR A 1 115 ? -10.773 -4.717 3.149 1.00 98.44 115 TYR A C 1
ATOM 888 O O . TYR A 1 115 ? -11.997 -4.829 3.126 1.00 98.44 115 TYR A O 1
ATOM 896 N N . LYS A 1 116 ? -9.984 -5.602 3.766 1.00 97.75 116 LYS A N 1
ATOM 897 C CA . LYS A 1 116 ? -10.510 -6.766 4.498 1.00 97.75 116 LYS A CA 1
ATOM 898 C C . LYS A 1 116 ? -11.143 -6.387 5.837 1.00 97.75 116 LYS A C 1
ATOM 900 O O . LYS A 1 116 ? -12.127 -7.008 6.223 1.00 97.75 116 LYS A O 1
ATOM 905 N N . GLN A 1 117 ? -10.607 -5.378 6.529 1.00 96.06 117 GLN A N 1
ATOM 906 C CA . GLN A 1 117 ? -10.957 -5.114 7.930 1.00 96.06 117 GLN A CA 1
ATOM 907 C C . GLN A 1 117 ? -11.828 -3.878 8.142 1.00 96.06 117 GLN A C 1
ATOM 909 O O . GLN A 1 117 ? -12.798 -3.961 8.890 1.00 96.06 117 GLN A O 1
ATOM 914 N N . VAL A 1 118 ? -11.489 -2.732 7.546 1.00 97.50 118 VAL A N 1
ATOM 915 C CA . VAL A 1 118 ? -11.992 -1.433 8.041 1.00 97.50 118 VAL A CA 1
ATOM 916 C C . VAL A 1 118 ? -12.637 -0.539 6.989 1.00 97.50 118 VAL A C 1
ATOM 918 O O . VAL A 1 118 ? -13.468 0.293 7.347 1.00 97.50 118 VAL A O 1
ATOM 921 N N . LEU A 1 119 ? -12.314 -0.706 5.703 1.00 97.81 119 LEU A N 1
ATOM 922 C CA . LEU A 1 119 ? -12.911 0.091 4.628 1.00 97.81 119 LEU A CA 1
ATOM 923 C C . LEU A 1 119 ? -14.313 -0.413 4.285 1.00 97.81 119 LEU A C 1
ATOM 925 O O . LEU A 1 119 ? -14.518 -0.961 3.208 1.00 97.81 119 LEU A O 1
ATOM 929 N N . GLU A 1 120 ? -15.277 -0.255 5.185 1.00 97.44 120 GLU A N 1
ATOM 930 C CA . GLU A 1 120 ? -16.685 -0.587 4.940 1.00 97.44 120 GLU A CA 1
ATOM 931 C C . GLU A 1 120 ? -17.289 0.241 3.780 1.00 97.44 120 GLU A C 1
ATOM 933 O O . GLU A 1 120 ? -16.710 1.260 3.386 1.00 97.44 120 GLU A O 1
ATOM 938 N N . PRO A 1 121 ? -18.443 -0.160 3.202 1.00 98.06 121 PRO A N 1
ATOM 939 C CA . PRO A 1 121 ? -19.003 0.478 2.008 1.00 98.06 121 PRO A CA 1
ATOM 940 C C . PRO A 1 121 ? -19.12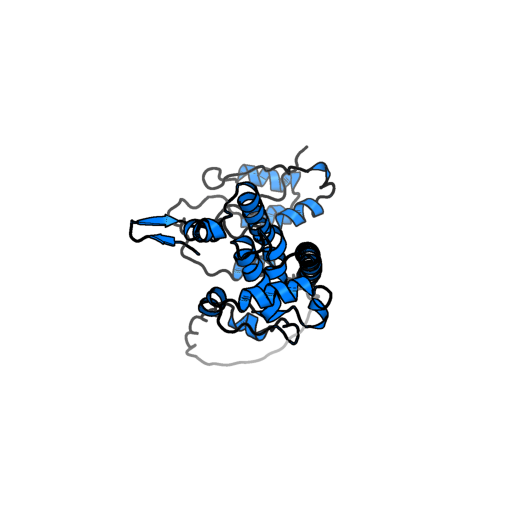2 2.005 2.089 1.00 98.06 121 PRO A C 1
ATOM 942 O O . PRO A 1 121 ? -18.739 2.679 1.138 1.00 98.06 121 PRO A O 1
ATOM 945 N N . SER A 1 122 ? -19.585 2.551 3.216 1.00 97.44 122 SER A N 1
ATOM 946 C CA . SER A 1 122 ? -19.731 3.999 3.447 1.00 97.44 122 SER A CA 1
ATOM 947 C C . SER A 1 122 ? -18.393 4.745 3.386 1.00 97.44 122 SER A C 1
ATOM 949 O O . SER A 1 122 ? -18.323 5.838 2.832 1.00 97.44 122 SER A O 1
ATOM 951 N N . PHE A 1 123 ? -17.319 4.143 3.906 1.00 97.69 123 PHE A N 1
ATOM 952 C CA . PHE A 1 123 ? -15.993 4.751 3.943 1.00 97.69 123 PHE A CA 1
ATOM 953 C C . PHE A 1 123 ? -15.334 4.765 2.561 1.00 97.69 123 PHE A C 1
ATOM 955 O O . PHE A 1 123 ? -14.681 5.740 2.196 1.00 97.69 123 PHE A O 1
ATOM 962 N N . ARG A 1 124 ? -15.495 3.687 1.780 1.00 97.19 124 ARG A N 1
ATOM 963 C CA . ARG A 1 124 ? -14.873 3.565 0.447 1.00 97.19 124 ARG A CA 1
ATOM 964 C C . ARG A 1 124 ? -15.704 4.155 -0.696 1.00 97.19 124 ARG A C 1
ATOM 966 O O . ARG A 1 124 ? -15.172 4.327 -1.789 1.00 97.19 124 ARG A O 1
ATOM 973 N N . GLN A 1 125 ? -16.974 4.490 -0.458 1.00 98.12 125 GLN A N 1
ATOM 974 C CA . GLN A 1 125 ? -17.883 5.057 -1.464 1.00 98.12 125 GLN A CA 1
ATOM 975 C C . GLN A 1 125 ? -17.329 6.306 -2.186 1.00 98.12 125 GLN A C 1
ATOM 977 O O . GLN A 1 125 ? -17.488 6.368 -3.406 1.00 98.12 125 GLN A O 1
ATOM 982 N N . PRO A 1 126 ? -16.620 7.245 -1.522 1.00 98.56 126 PRO A N 1
ATOM 983 C CA . PRO A 1 126 ? -16.026 8.406 -2.194 1.00 98.56 126 PRO A CA 1
ATOM 984 C C . PRO A 1 126 ? -14.858 8.072 -3.137 1.00 98.56 126 PRO A C 1
ATOM 986 O O . PRO A 1 126 ? -14.420 8.936 -3.898 1.00 98.56 126 PRO A O 1
ATOM 989 N N . TYR A 1 127 ? -14.343 6.837 -3.102 1.00 98.69 127 TYR A N 1
ATOM 990 C CA . TYR A 1 127 ? -13.150 6.402 -3.836 1.00 98.69 127 TYR A CA 1
ATOM 991 C C . TYR A 1 127 ? -13.458 5.256 -4.824 1.00 98.69 127 TYR A C 1
ATOM 993 O O . TYR A 1 127 ? -12.874 4.164 -4.733 1.00 98.69 127 TYR A O 1
ATOM 1001 N N . PRO A 1 128 ? -14.383 5.460 -5.785 1.00 98.56 128 PRO A N 1
ATOM 1002 C CA . PRO A 1 128 ? -14.841 4.397 -6.677 1.00 98.56 128 PRO A CA 1
ATOM 1003 C C . PRO A 1 128 ? -13.731 3.876 -7.598 1.00 98.56 128 PRO A C 1
ATOM 1005 O O . PRO A 1 128 ? -13.688 2.678 -7.879 1.00 98.56 128 PRO A O 1
ATOM 1008 N N . ASN A 1 129 ? -12.799 4.733 -8.032 1.00 98.81 129 ASN A N 1
ATOM 1009 C CA . ASN A 1 129 ? -11.711 4.328 -8.924 1.00 98.81 129 ASN A CA 1
ATOM 1010 C C . ASN A 1 129 ? -10.715 3.417 -8.211 1.00 98.81 129 ASN A C 1
ATOM 1012 O O . ASN A 1 129 ? -10.260 2.442 -8.804 1.00 98.81 129 ASN A O 1
ATOM 1016 N N . VAL A 1 130 ? -10.435 3.688 -6.931 1.00 98.81 130 VAL A N 1
ATOM 1017 C CA . VAL A 1 130 ? -9.566 2.830 -6.113 1.00 98.81 130 VAL A CA 1
ATOM 1018 C C . VAL A 1 130 ? -10.227 1.485 -5.872 1.00 98.81 130 VAL A C 1
ATOM 1020 O O . VAL A 1 130 ? -9.577 0.460 -6.036 1.00 98.81 130 VAL A O 1
ATOM 1023 N N . THR A 1 131 ? -11.521 1.473 -5.537 1.00 98.62 131 THR A N 1
ATOM 1024 C CA . THR A 1 131 ? -12.250 0.214 -5.317 1.00 98.62 131 THR A CA 1
ATOM 1025 C C . THR A 1 131 ? -12.277 -0.624 -6.594 1.00 98.62 131 THR A C 1
ATOM 1027 O O . THR A 1 131 ? -11.978 -1.816 -6.551 1.00 98.62 131 THR A O 1
ATOM 1030 N N . ARG A 1 132 ? -12.562 -0.002 -7.746 1.00 98.75 132 ARG A N 1
ATOM 1031 C CA . ARG A 1 132 ? -12.533 -0.664 -9.056 1.00 98.75 132 ARG A CA 1
ATOM 1032 C C . ARG A 1 132 ? -11.153 -1.235 -9.371 1.00 98.75 132 ARG A C 1
ATOM 1034 O O . ARG A 1 132 ? -11.060 -2.409 -9.704 1.00 98.75 132 ARG A O 1
ATOM 1041 N N . TRP A 1 133 ? -10.094 -0.441 -9.240 1.00 98.88 133 TRP A N 1
ATOM 1042 C CA . TRP A 1 133 ? -8.722 -0.896 -9.484 1.00 98.88 133 TRP A CA 1
ATOM 1043 C C . TRP A 1 133 ? -8.308 -2.026 -8.530 1.00 98.88 133 TRP A C 1
ATOM 1045 O O . TRP A 1 133 ? -7.825 -3.056 -8.990 1.00 98.88 133 TRP A O 1
ATOM 1055 N N . PHE A 1 134 ? -8.579 -1.896 -7.229 1.00 98.81 134 PHE A N 1
ATOM 1056 C CA . PHE A 1 134 ? -8.235 -2.915 -6.237 1.00 98.81 134 PHE A CA 1
ATOM 1057 C C . PHE A 1 134 ? -8.920 -4.251 -6.542 1.00 98.81 134 PHE A C 1
ATOM 1059 O O . PHE A 1 134 ? -8.257 -5.286 -6.588 1.00 98.81 134 PHE A O 1
ATOM 1066 N N . VAL A 1 135 ? -10.231 -4.225 -6.818 1.00 98.56 135 VAL A N 1
ATOM 1067 C CA . VAL A 1 135 ? -11.000 -5.417 -7.210 1.00 98.56 135 VAL A CA 1
ATOM 1068 C C . VAL A 1 135 ? -10.458 -6.009 -8.511 1.00 98.56 135 VAL A C 1
ATOM 1070 O O . VAL A 1 135 ? -10.331 -7.230 -8.603 1.00 98.56 135 VAL A O 1
ATOM 1073 N N . THR A 1 136 ? -10.090 -5.177 -9.488 1.00 98.62 136 THR A N 1
ATOM 1074 C CA . THR A 1 136 ? -9.442 -5.635 -10.724 1.00 98.62 136 THR A CA 1
ATOM 1075 C C . THR A 1 136 ? -8.123 -6.345 -10.440 1.00 98.62 136 THR A C 1
ATOM 1077 O O . THR A 1 136 ? -7.901 -7.398 -11.027 1.00 98.62 136 THR A O 1
ATOM 1080 N N . CYS A 1 137 ? -7.266 -5.820 -9.556 1.00 98.62 137 CYS A N 1
ATOM 1081 C CA . CYS A 1 137 ? -5.979 -6.425 -9.202 1.00 98.62 137 CYS A CA 1
ATOM 1082 C C . CYS A 1 137 ? -6.149 -7.764 -8.479 1.00 98.62 137 CYS A C 1
ATOM 1084 O O . CYS A 1 137 ? -5.625 -8.776 -8.938 1.00 98.62 137 CYS A O 1
ATOM 1086 N N . VAL A 1 138 ? -6.917 -7.805 -7.384 1.00 98.38 138 VAL A N 1
ATOM 1087 C CA . VAL A 1 138 ? -7.031 -9.024 -6.558 1.00 98.38 138 VAL A CA 1
ATOM 1088 C C . VAL A 1 138 ? -7.767 -10.168 -7.260 1.00 98.38 138 VAL A C 1
ATOM 1090 O O . VAL A 1 138 ? -7.633 -11.317 -6.850 1.00 98.38 138 VAL A O 1
ATOM 1093 N N . ASN A 1 139 ? -8.521 -9.882 -8.327 1.00 98.25 139 ASN A N 1
ATOM 1094 C CA . ASN A 1 139 ? -9.182 -10.906 -9.139 1.00 98.25 139 ASN A CA 1
ATOM 1095 C C . ASN A 1 139 ? -8.346 -11.420 -10.316 1.00 98.25 139 ASN A C 1
ATOM 1097 O O . ASN A 1 139 ? -8.800 -12.325 -11.019 1.00 98.25 139 ASN A O 1
ATOM 1101 N N . GLN A 1 140 ? -7.138 -10.899 -10.530 1.00 98.06 140 GLN A N 1
ATOM 1102 C CA . GLN A 1 140 ? -6.226 -11.456 -11.527 1.00 98.06 140 GLN A CA 1
ATOM 1103 C C . GLN A 1 140 ? -5.802 -12.866 -11.114 1.00 98.06 140 GLN A C 1
ATOM 1105 O O . GLN A 1 140 ? -5.568 -13.092 -9.923 1.00 98.06 140 GLN A O 1
ATOM 1110 N N . PRO A 1 141 ? -5.629 -13.807 -12.059 1.00 98.31 141 PRO A N 1
ATOM 1111 C CA . PRO A 1 141 ? -5.243 -15.178 -11.735 1.00 98.31 141 PRO A CA 1
ATOM 1112 C C . PRO A 1 141 ? -3.996 -15.261 -10.846 1.00 98.31 141 PRO A C 1
ATOM 1114 O O . PRO A 1 141 ? -3.975 -16.012 -9.880 1.00 98.31 141 PRO A O 1
ATOM 1117 N N . GLN A 1 142 ? -2.987 -14.430 -11.115 1.00 97.00 142 GLN A N 1
ATOM 1118 C CA . GLN A 1 142 ? -1.728 -14.388 -10.369 1.00 97.00 142 GLN A CA 1
ATOM 1119 C C . GLN A 1 142 ? -1.933 -13.936 -8.917 1.00 97.00 142 GLN A C 1
ATOM 1121 O O . GLN A 1 142 ? -1.322 -14.497 -8.013 1.00 97.00 142 GLN A O 1
ATOM 1126 N N . PHE A 1 143 ? -2.820 -12.961 -8.684 1.00 97.69 143 PHE A N 1
ATOM 1127 C CA . PHE A 1 143 ? -3.185 -12.534 -7.333 1.00 97.69 143 PHE A CA 1
ATOM 1128 C C . PHE A 1 143 ? -4.014 -13.602 -6.626 1.00 97.69 143 PHE A C 1
ATOM 1130 O O . PHE A 1 143 ? -3.709 -13.934 -5.485 1.00 97.69 143 PHE A O 1
ATOM 1137 N N . LYS A 1 144 ? -5.017 -14.181 -7.297 1.00 97.12 144 LYS A N 1
ATOM 1138 C CA . LYS A 1 144 ? -5.869 -15.229 -6.716 1.00 97.12 144 LYS A CA 1
ATOM 1139 C C . LYS A 1 144 ? -5.079 -16.461 -6.291 1.00 97.12 144 LYS A C 1
ATOM 1141 O O . LYS A 1 144 ? -5.366 -17.015 -5.236 1.00 97.12 144 LYS A O 1
ATOM 1146 N N . THR A 1 145 ? -4.062 -16.854 -7.056 1.00 98.06 145 THR A N 1
ATOM 1147 C CA . THR A 1 145 ? -3.175 -17.968 -6.688 1.00 98.06 145 THR A CA 1
ATOM 1148 C C . THR A 1 145 ? -2.489 -17.746 -5.337 1.00 98.06 145 THR A C 1
ATOM 1150 O O . THR A 1 145 ? -2.265 -18.708 -4.610 1.00 98.06 145 THR A O 1
ATOM 1153 N N . VAL A 1 146 ? -2.169 -16.497 -4.981 1.00 97.06 146 VAL A N 1
ATOM 1154 C CA . VAL A 1 146 ? -1.442 -16.165 -3.743 1.00 97.06 146 VAL A CA 1
ATOM 1155 C C . VAL A 1 146 ? -2.385 -15.766 -2.606 1.00 97.06 146 VAL A C 1
ATOM 1157 O O . VAL A 1 146 ? -2.201 -16.190 -1.469 1.00 97.06 146 VAL A O 1
ATOM 1160 N N . LEU A 1 147 ? -3.387 -14.934 -2.893 1.00 94.38 147 LEU A N 1
ATOM 1161 C CA . LEU A 1 147 ? -4.280 -14.343 -1.891 1.00 94.38 147 LEU A CA 1
ATOM 1162 C C . LEU A 1 147 ? -5.545 -15.173 -1.634 1.00 94.38 147 LEU A C 1
ATOM 1164 O O . LEU A 1 147 ? -6.209 -14.960 -0.617 1.00 94.38 147 LEU A O 1
ATOM 1168 N N . GLY A 1 148 ? -5.899 -16.078 -2.549 1.00 96.75 148 GLY A N 1
ATOM 1169 C CA . GLY A 1 148 ? -7.212 -16.715 -2.584 1.00 96.75 148 GLY A CA 1
ATOM 1170 C C . GLY A 1 148 ? -8.333 -15.717 -2.891 1.00 96.75 148 GLY A C 1
ATOM 1171 O O . GLY A 1 148 ? -8.113 -14.656 -3.483 1.00 96.75 148 GLY A O 1
ATOM 1172 N N . ASP A 1 149 ? -9.554 -16.053 -2.474 1.00 95.56 149 ASP A N 1
ATOM 1173 C CA . ASP A 1 149 ? -10.696 -15.152 -2.610 1.00 95.56 149 ASP A CA 1
ATOM 1174 C C . ASP A 1 149 ? -10.674 -14.061 -1.529 1.00 95.56 149 ASP A C 1
ATOM 1176 O O . ASP A 1 149 ? -10.768 -14.313 -0.324 1.00 95.56 149 ASP A O 1
ATOM 1180 N N . VAL A 1 150 ? -10.572 -12.808 -1.974 1.00 97.12 150 VAL A N 1
ATOM 1181 C CA . VAL A 1 150 ? -10.533 -11.638 -1.094 1.00 97.12 150 VAL A CA 1
ATOM 1182 C C . VAL A 1 150 ? -11.952 -11.138 -0.825 1.00 97.12 150 VAL A C 1
ATOM 1184 O O . VAL A 1 150 ? -12.568 -10.485 -1.667 1.00 97.12 150 VAL A O 1
ATOM 1187 N N . LYS A 1 151 ? -12.467 -11.397 0.383 1.00 97.12 151 LYS A N 1
ATOM 1188 C CA . LYS A 1 151 ? -13.727 -10.808 0.860 1.00 97.12 151 LYS A CA 1
ATOM 1189 C C . LYS A 1 151 ? -13.495 -9.384 1.376 1.00 97.12 151 LYS A C 1
ATOM 1191 O O . LYS A 1 151 ? -12.705 -9.177 2.296 1.00 97.12 151 LYS A O 1
ATOM 1196 N N . LEU A 1 152 ? -14.207 -8.411 0.804 1.00 97.75 152 LEU A N 1
ATOM 1197 C CA . LEU A 1 152 ? -14.172 -7.023 1.271 1.00 97.75 152 LEU A CA 1
ATOM 1198 C C . LEU A 1 152 ? -14.976 -6.857 2.567 1.00 97.75 152 LEU A C 1
ATOM 1200 O O . LEU A 1 152 ? -16.015 -7.488 2.755 1.00 97.75 152 LEU A O 1
ATOM 1204 N N . CYS A 1 153 ? -14.522 -5.948 3.424 1.00 95.56 153 CYS A N 1
ATOM 1205 C CA . CYS A 1 153 ? -15.188 -5.536 4.650 1.00 95.56 153 CYS A CA 1
ATOM 1206 C C . CYS A 1 153 ? -16.620 -5.047 4.360 1.00 95.56 153 CYS A C 1
ATOM 1208 O O . CYS A 1 153 ? -16.830 -4.174 3.510 1.00 95.56 153 CYS A O 1
ATOM 1210 N N . GLU A 1 154 ? -17.601 -5.606 5.067 1.00 96.25 154 GLU A N 1
ATOM 1211 C CA . GLU A 1 154 ? -19.000 -5.148 5.051 1.00 96.25 154 GLU A CA 1
ATOM 1212 C C . GLU A 1 154 ? -19.276 -4.146 6.180 1.00 96.25 154 GLU A C 1
ATOM 1214 O O . GLU A 1 154 ? -20.046 -3.209 5.996 1.00 96.25 154 GLU A O 1
ATOM 1219 N N . LYS A 1 155 ? -18.613 -4.328 7.328 1.00 96.00 155 LYS A N 1
ATOM 1220 C CA . LYS A 1 155 ? -18.709 -3.481 8.519 1.00 96.00 155 LYS A CA 1
ATOM 1221 C C . LYS A 1 155 ? -17.330 -3.321 9.140 1.00 96.00 155 LYS A C 1
ATOM 1223 O O . LYS A 1 155 ? -16.630 -4.320 9.324 1.00 96.00 155 LYS A O 1
ATOM 1228 N N . MET A 1 156 ? -16.970 -2.090 9.493 1.00 94.25 156 MET A N 1
ATOM 1229 C CA . MET A 1 156 ? -15.657 -1.759 10.040 1.00 94.25 156 MET A CA 1
ATOM 1230 C C . MET A 1 156 ? -15.355 -2.582 11.298 1.00 94.25 156 MET A C 1
ATOM 1232 O O . MET A 1 156 ? -16.055 -2.472 12.312 1.00 94.25 156 MET A O 1
ATOM 1236 N N . ALA A 1 157 ? -14.291 -3.383 11.237 1.00 92.69 157 ALA A N 1
ATOM 1237 C CA . ALA A 1 157 ? -13.797 -4.148 12.371 1.00 92.69 157 ALA A CA 1
ATOM 1238 C C . ALA A 1 157 ? -13.400 -3.208 13.518 1.00 92.69 157 ALA A C 1
ATOM 1240 O O . ALA A 1 157 ? -12.827 -2.141 13.302 1.00 92.69 157 ALA A O 1
ATOM 1241 N N . GLN A 1 158 ? -13.714 -3.621 14.742 1.00 91.00 158 GLN A N 1
ATOM 1242 C CA . GLN A 1 158 ? -13.404 -2.883 15.963 1.00 91.00 158 GLN A CA 1
ATOM 1243 C C . GLN A 1 158 ? -12.352 -3.640 16.772 1.00 91.00 158 GLN A C 1
ATOM 1245 O O . GLN A 1 158 ? -12.153 -4.841 16.578 1.00 91.00 158 GLN A O 1
ATOM 1250 N N . PHE A 1 159 ? -11.671 -2.933 17.671 1.00 89.38 159 PHE A N 1
ATOM 1251 C CA . PHE A 1 159 ? -10.772 -3.559 18.634 1.00 89.38 159 PHE A CA 1
ATOM 1252 C C . PHE A 1 159 ? -11.549 -4.509 19.553 1.00 89.38 159 PHE A C 1
ATOM 1254 O O . PHE A 1 159 ? -12.601 -4.148 20.082 1.00 89.38 159 PHE A O 1
ATOM 1261 N N . ASP A 1 160 ? -11.000 -5.703 19.761 1.00 86.50 160 ASP A N 1
ATOM 1262 C CA . ASP A 1 160 ? -11.519 -6.698 20.696 1.00 86.50 160 ASP A CA 1
ATOM 1263 C C . ASP A 1 160 ? -10.467 -6.957 21.780 1.00 86.50 160 ASP A C 1
ATOM 1265 O O . ASP A 1 160 ? -9.384 -7.487 21.511 1.00 86.50 160 ASP A O 1
ATOM 1269 N N . SER A 1 161 ? -10.793 -6.577 23.017 1.00 83.94 161 SER A N 1
ATOM 1270 C CA . SER A 1 161 ? -9.900 -6.720 24.168 1.00 83.94 161 SER A CA 1
ATOM 1271 C C . SER A 1 161 ? -9.578 -8.177 24.499 1.00 83.94 161 SER A C 1
ATOM 1273 O O . SER A 1 161 ? -8.477 -8.453 24.978 1.00 83.94 161 SER A O 1
ATOM 1275 N N . LYS A 1 162 ? -10.486 -9.121 24.214 1.00 83.81 162 LYS A N 1
ATOM 1276 C CA . LYS A 1 162 ? -10.238 -10.556 24.421 1.00 83.81 162 LYS A CA 1
ATOM 1277 C C . LYS A 1 162 ? -9.235 -11.077 23.404 1.00 83.81 162 LYS A C 1
ATOM 1279 O O . LYS A 1 162 ? -8.256 -11.709 23.787 1.00 83.81 162 LYS A O 1
ATOM 1284 N N . LYS A 1 163 ? -9.429 -10.735 22.128 1.00 82.69 163 LYS A N 1
ATOM 1285 C CA . LYS A 1 163 ? -8.503 -11.106 21.050 1.00 82.69 163 LYS A CA 1
ATOM 1286 C C . LYS A 1 163 ? -7.103 -10.537 21.285 1.00 82.69 163 LYS A C 1
ATOM 1288 O O . LYS A 1 163 ? -6.115 -11.221 21.042 1.00 82.69 163 LYS A O 1
ATOM 1293 N N . PHE A 1 164 ? -7.015 -9.306 21.791 1.00 83.06 164 PHE A N 1
ATOM 1294 C CA . PHE A 1 164 ? -5.741 -8.714 22.199 1.00 83.06 164 PHE A CA 1
ATOM 1295 C C . PHE A 1 164 ? -5.080 -9.512 23.332 1.00 83.06 164 PHE A C 1
ATOM 1297 O O . PHE A 1 164 ? -3.911 -9.861 23.217 1.00 83.06 164 PHE A O 1
ATOM 1304 N N . ALA A 1 165 ? -5.820 -9.870 24.388 1.00 84.38 165 ALA A N 1
ATOM 1305 C CA . ALA A 1 165 ? -5.284 -10.658 25.501 1.00 84.38 165 ALA A CA 1
ATOM 1306 C C . ALA A 1 165 ? -4.818 -12.070 25.089 1.00 84.38 165 ALA A C 1
ATOM 1308 O O . ALA A 1 165 ? -3.845 -12.573 25.643 1.00 84.38 165 ALA A O 1
ATOM 1309 N N . GLU A 1 166 ? -5.483 -12.705 24.120 1.00 83.00 166 GLU A N 1
ATOM 1310 C CA . GLU A 1 166 ? -5.096 -14.018 23.577 1.00 83.00 166 GLU A CA 1
ATOM 1311 C C . GLU A 1 166 ? -3.839 -13.967 22.699 1.00 83.00 166 GLU A C 1
ATOM 1313 O O . GLU A 1 166 ? -3.081 -14.935 22.658 1.00 83.00 166 GLU A O 1
ATOM 1318 N N . MET A 1 167 ? -3.621 -12.846 22.006 1.00 76.69 167 MET A N 1
ATOM 1319 C CA . MET A 1 167 ? -2.454 -12.608 21.149 1.00 76.69 167 MET A CA 1
ATOM 1320 C C . MET A 1 167 ? -1.202 -12.202 21.939 1.00 76.69 167 MET A C 1
ATOM 1322 O O . MET A 1 167 ? -0.095 -12.283 21.407 1.00 76.69 167 MET A O 1
ATOM 1326 N N . GLN A 1 168 ? -1.352 -11.783 23.200 1.00 74.50 168 GLN A N 1
ATOM 1327 C CA . GLN A 1 168 ? -0.215 -11.543 24.084 1.00 74.50 168 GLN A CA 1
ATOM 1328 C C . GLN A 1 168 ? 0.394 -12.879 24.539 1.00 74.50 168 GLN A C 1
ATOM 1330 O O . GLN A 1 168 ? -0.342 -13.820 24.854 1.00 74.50 168 GLN A O 1
ATOM 1335 N N . PRO A 1 169 ? 1.732 -12.995 24.619 1.00 67.81 169 PRO A N 1
ATOM 1336 C CA . PRO A 1 169 ? 2.365 -14.201 25.132 1.00 67.81 169 PRO A CA 1
ATOM 1337 C C . PRO A 1 169 ? 1.856 -14.478 26.553 1.00 67.81 169 PRO A C 1
ATOM 1339 O O . PRO A 1 169 ? 2.040 -13.665 27.463 1.00 67.81 169 PRO A O 1
ATOM 1342 N N . LYS A 1 170 ? 1.196 -15.629 26.755 1.00 54.38 170 LYS A N 1
ATOM 1343 C CA . LYS A 1 170 ? 0.788 -16.082 28.090 1.00 54.38 170 LYS A CA 1
ATOM 1344 C C . LYS A 1 170 ? 2.040 -16.144 28.962 1.00 54.38 170 LYS A C 1
ATOM 1346 O O . LYS A 1 170 ? 2.911 -16.975 28.721 1.00 54.38 170 LYS A O 1
ATOM 1351 N N . LYS A 1 171 ? 2.117 -15.295 29.993 1.00 44.38 171 LYS A N 1
ATOM 1352 C CA . LYS A 1 171 ? 3.040 -15.514 31.112 1.00 44.38 171 LYS A CA 1
ATOM 1353 C C . LYS A 1 171 ? 2.714 -16.893 31.685 1.00 44.38 171 LYS A C 1
ATOM 1355 O O . LYS A 1 171 ? 1.672 -17.063 32.314 1.00 44.38 171 LYS A O 1
ATOM 1360 N N . GLU A 1 172 ? 3.574 -17.878 31.440 1.00 37.72 172 GLU A N 1
ATOM 1361 C CA . GLU A 1 172 ? 3.549 -19.135 32.179 1.00 37.72 172 GLU A CA 1
ATOM 1362 C C . GLU A 1 172 ? 3.720 -18.788 33.659 1.00 37.72 172 GLU A C 1
ATOM 1364 O O . GLU A 1 172 ? 4.785 -18.365 34.108 1.00 37.72 172 GLU A O 1
ATOM 1369 N N . THR A 1 173 ? 2.638 -18.889 34.426 1.00 35.53 173 THR A N 1
ATOM 1370 C CA . THR A 1 173 ? 2.704 -18.805 35.883 1.00 35.53 173 THR A CA 1
ATOM 1371 C C . THR A 1 173 ? 3.598 -19.940 36.380 1.00 35.53 173 THR A C 1
ATOM 1373 O O . THR A 1 173 ? 3.250 -21.101 36.141 1.00 35.53 173 THR A O 1
ATOM 1376 N N . PRO A 1 174 ? 4.713 -19.665 37.085 1.00 36.44 174 PRO A N 1
ATOM 1377 C CA . PRO A 1 174 ? 5.482 -20.728 37.711 1.00 36.44 174 PRO A CA 1
ATOM 1378 C C . PRO A 1 174 ? 4.585 -21.462 38.726 1.00 36.44 174 PRO A C 1
ATOM 1380 O O . PRO A 1 174 ? 3.808 -20.814 39.441 1.00 36.44 174 PRO A O 1
ATOM 1383 N N . PRO A 1 175 ? 4.643 -22.803 38.792 1.00 33.00 175 PRO A N 1
ATOM 1384 C CA . PRO A 1 175 ? 3.750 -23.586 39.632 1.00 33.00 175 PRO A CA 1
ATOM 1385 C C . PRO A 1 175 ? 3.930 -23.196 41.103 1.00 33.00 175 PRO A C 1
ATOM 1387 O O . PRO A 1 175 ? 5.029 -23.268 41.658 1.00 33.00 175 PRO A O 1
ATOM 1390 N N . LYS A 1 176 ? 2.827 -22.782 41.741 1.00 32.75 176 LYS A N 1
ATOM 1391 C CA . LYS A 1 176 ? 2.738 -22.613 43.195 1.00 32.75 176 LYS A CA 1
ATOM 1392 C C . LYS A 1 176 ? 3.137 -23.936 43.850 1.00 32.75 176 LYS A C 1
ATOM 1394 O O . LYS A 1 176 ? 2.373 -24.894 43.808 1.00 32.75 176 LYS A O 1
ATOM 1399 N N . LYS A 1 177 ? 4.310 -23.968 44.488 1.00 33.59 177 LYS A N 1
ATOM 1400 C CA . LYS A 1 177 ? 4.621 -24.986 45.495 1.00 33.59 177 LYS A CA 1
ATOM 1401 C C . LYS A 1 177 ? 3.557 -24.921 46.588 1.00 33.59 177 LYS A C 1
ATOM 1403 O O . LYS A 1 177 ? 3.320 -23.865 47.178 1.00 33.59 177 LYS A O 1
ATOM 1408 N N . GLU A 1 178 ? 2.921 -26.062 46.810 1.00 30.42 178 GLU A N 1
ATOM 1409 C CA . GLU A 1 178 ? 1.971 -26.325 47.879 1.00 30.42 178 GLU A CA 1
ATOM 1410 C C . GLU A 1 178 ? 2.562 -25.939 49.243 1.00 30.42 178 GLU A C 1
ATOM 1412 O O . GLU A 1 178 ? 3.671 -26.336 49.607 1.00 30.42 178 GLU A O 1
ATOM 1417 N N . LYS A 1 179 ? 1.800 -25.156 50.013 1.00 31.59 179 LYS A N 1
ATOM 1418 C CA . LYS A 1 179 ? 2.023 -24.977 51.448 1.00 31.59 179 LYS A CA 1
ATOM 1419 C C . LYS A 1 179 ? 1.528 -26.233 52.166 1.00 31.59 179 LYS A C 1
ATOM 1421 O O . LYS A 1 179 ? 0.322 -26.443 52.252 1.00 31.59 179 LYS A O 1
ATOM 1426 N N . ALA A 1 180 ? 2.447 -27.010 52.734 1.00 30.36 180 ALA A N 1
ATOM 1427 C CA . ALA A 1 180 ? 2.139 -27.919 53.833 1.00 30.36 180 ALA A CA 1
ATOM 1428 C C . ALA A 1 180 ? 1.991 -27.101 55.129 1.00 30.36 180 ALA A C 1
ATOM 1430 O O . ALA A 1 180 ? 2.815 -26.233 55.424 1.00 30.36 180 ALA A O 1
ATOM 1431 N N . GLY A 1 181 ? 0.897 -27.336 55.852 1.00 28.08 181 GLY A N 1
ATOM 1432 C CA . GLY A 1 181 ? 0.494 -26.567 57.024 1.00 28.08 181 GLY A CA 1
ATOM 1433 C C . GLY A 1 181 ? 1.216 -26.926 58.322 1.00 28.08 181 GLY A C 1
ATOM 1434 O O . GLY A 1 181 ? 1.940 -27.917 58.409 1.00 28.08 181 GLY A O 1
ATOM 1435 N N . LYS A 1 182 ? 0.943 -26.115 59.349 1.00 28.44 182 LYS A N 1
ATOM 1436 C CA . LYS A 1 182 ? 0.797 -26.551 60.742 1.00 28.44 182 LYS A CA 1
ATOM 1437 C C . LYS A 1 182 ? 0.048 -25.493 61.559 1.00 28.44 182 LYS A C 1
ATOM 1439 O O . LYS A 1 182 ? 0.361 -24.307 61.494 1.00 28.44 182 LYS A O 1
ATOM 1444 N N . ASP A 1 183 ? -0.957 -25.983 62.272 1.00 24.88 183 ASP A N 1
ATOM 1445 C CA . ASP A 1 183 ? -1.858 -25.313 63.205 1.00 24.88 183 ASP A CA 1
ATOM 1446 C C . ASP A 1 183 ? -1.155 -24.614 64.382 1.00 24.88 183 ASP A C 1
ATOM 1448 O O . ASP A 1 183 ? -0.151 -25.115 64.883 1.00 24.88 183 ASP A O 1
ATOM 1452 N N . ALA A 1 184 ? -1.743 -23.520 64.891 1.00 25.92 184 ALA A N 1
ATOM 1453 C CA . ALA A 1 184 ? -2.463 -23.509 66.180 1.00 25.92 184 ALA A CA 1
ATOM 1454 C C . ALA A 1 184 ? -2.640 -22.094 66.792 1.00 25.92 184 ALA A C 1
ATOM 1456 O O . ALA A 1 184 ? -1.698 -21.321 66.912 1.00 25.92 184 ALA A O 1
ATOM 1457 N N . ALA A 1 185 ? -3.869 -21.863 67.277 1.00 27.28 185 ALA A N 1
ATOM 1458 C CA . ALA A 1 185 ? -4.287 -21.060 68.440 1.00 27.28 185 ALA A CA 1
ATOM 1459 C C . ALA A 1 185 ? -4.187 -19.509 68.446 1.00 27.28 185 ALA A C 1
ATOM 1461 O O . ALA A 1 185 ? -3.130 -18.904 68.591 1.00 27.28 185 ALA A O 1
ATOM 1462 N N . LYS A 1 186 ? -5.376 -18.876 68.461 1.00 26.52 186 LYS A N 1
ATOM 1463 C CA . LYS A 1 186 ? -5.675 -17.553 69.064 1.00 26.52 186 LYS A CA 1
ATOM 1464 C C . LYS A 1 186 ? -5.519 -17.608 70.597 1.00 26.52 186 LYS A C 1
ATOM 1466 O O . LYS A 1 186 ? -5.752 -18.672 71.170 1.00 26.52 186 LYS A O 1
ATOM 1471 N N . PRO A 1 187 ? -5.268 -16.468 71.273 1.00 28.91 187 PRO A N 1
ATOM 1472 C CA . PRO A 1 187 ? -6.379 -15.744 71.926 1.00 28.91 187 PRO A CA 1
ATOM 1473 C C . PRO A 1 187 ? -6.376 -14.213 71.717 1.00 28.91 187 PRO A C 1
ATOM 1475 O O . PRO A 1 187 ? -5.346 -13.587 71.492 1.00 28.91 187 PRO A O 1
ATOM 1478 N N . GLN A 1 188 ? -7.571 -13.617 71.802 1.00 26.50 188 GLN A N 1
ATOM 1479 C CA . GLN A 1 188 ? -7.838 -12.171 71.829 1.00 26.50 188 GLN A CA 1
ATOM 1480 C C . GLN A 1 188 ? -7.494 -11.550 73.193 1.00 26.50 188 GLN A C 1
ATOM 1482 O O . GLN A 1 188 ? -7.877 -12.127 74.203 1.00 26.50 188 GLN A O 1
ATOM 1487 N N . GLU A 1 189 ? -6.999 -10.304 73.219 1.00 26.45 189 GLU A N 1
ATOM 1488 C CA . GLU A 1 189 ? -7.543 -9.268 74.114 1.00 26.45 189 GLU A CA 1
ATOM 1489 C C . GLU A 1 189 ? -7.224 -7.830 73.650 1.00 26.45 189 GLU A C 1
ATOM 1491 O O . GLU A 1 189 ? -6.240 -7.563 72.967 1.00 26.45 189 GLU A O 1
ATOM 1496 N N . LYS A 1 190 ? -8.142 -6.912 73.975 1.00 25.50 190 LYS A N 1
ATOM 1497 C CA . LYS A 1 190 ? -8.263 -5.514 73.518 1.00 25.50 190 LYS A CA 1
ATOM 1498 C C . LYS A 1 190 ? -7.351 -4.548 74.294 1.00 25.50 190 LYS A C 1
ATOM 1500 O O . LYS A 1 190 ? -7.314 -4.644 75.516 1.00 25.50 190 LYS A O 1
ATOM 1505 N N . LYS A 1 191 ? -6.883 -3.463 73.648 1.00 26.55 191 LYS A N 1
ATOM 1506 C CA . LYS A 1 191 ? -7.062 -2.068 74.136 1.00 26.55 191 LYS A CA 1
ATOM 1507 C C . LYS A 1 191 ? -6.696 -0.990 73.086 1.00 26.55 191 LYS A C 1
ATOM 1509 O O . LYS A 1 191 ? -5.719 -1.116 72.365 1.00 26.55 191 LYS A O 1
ATOM 1514 N N . LYS A 1 192 ? -7.561 0.040 73.046 1.00 24.03 192 LYS A N 1
ATOM 1515 C CA . LYS A 1 192 ? -7.523 1.384 72.401 1.00 24.03 192 LYS A CA 1
ATOM 1516 C C . LYS A 1 192 ? -6.153 2.090 72.573 1.00 24.03 192 LYS A C 1
ATOM 1518 O O . LYS A 1 192 ? -5.469 1.744 73.523 1.00 24.03 192 LYS A O 1
ATOM 1523 N N . LYS A 1 193 ? -5.712 3.139 71.861 1.00 23.53 193 LYS A N 1
ATOM 1524 C CA . LYS A 1 193 ? -6.278 4.216 71.009 1.00 23.53 193 LYS A CA 1
ATOM 1525 C C . LYS A 1 193 ? -5.042 4.960 70.439 1.00 23.53 193 LYS A C 1
ATOM 1527 O O . LYS A 1 193 ? -4.121 5.142 71.221 1.00 23.53 193 LYS A O 1
ATOM 1532 N N . GLU A 1 194 ? -5.044 5.437 69.193 1.00 25.94 194 GLU A N 1
ATOM 1533 C CA . GLU A 1 194 ? -4.697 6.831 68.819 1.00 25.94 194 GLU A CA 1
ATOM 1534 C C . GLU A 1 194 ? -4.666 7.021 67.295 1.00 25.94 194 GLU A C 1
ATOM 1536 O O . GLU A 1 194 ? -4.175 6.185 66.542 1.00 25.94 194 GLU A O 1
ATOM 1541 N N . GLU A 1 195 ? -5.268 8.127 66.868 1.00 29.30 195 GLU A N 1
ATOM 1542 C CA . GLU A 1 195 ? -5.443 8.576 65.491 1.00 29.30 195 GLU A CA 1
ATOM 1543 C C . GLU A 1 195 ? -4.115 9.005 64.854 1.00 29.30 195 GLU A C 1
ATOM 1545 O O . GLU A 1 195 ? -3.435 9.888 65.373 1.00 29.30 195 GLU A O 1
ATOM 1550 N N . LYS A 1 196 ? -3.813 8.489 63.658 1.00 27.70 196 LYS A N 1
ATOM 1551 C CA . LYS A 1 196 ? -3.042 9.209 62.635 1.00 27.70 196 LYS A CA 1
ATOM 1552 C C . LYS A 1 196 ? -3.647 8.929 61.257 1.00 27.70 196 LYS A C 1
ATOM 1554 O O . LYS A 1 196 ? -3.937 7.786 60.919 1.00 27.70 196 LYS A O 1
ATOM 1559 N N . LYS A 1 197 ? -3.886 10.019 60.526 1.00 29.00 197 LYS A N 1
ATOM 1560 C CA . LYS A 1 197 ? -4.445 10.111 59.167 1.00 29.00 197 LYS A CA 1
ATOM 1561 C C . LYS A 1 197 ? -3.821 9.075 58.208 1.00 29.00 197 LYS A C 1
ATOM 1563 O O . LYS A 1 197 ? -2.602 8.921 58.262 1.00 29.00 197 LYS A O 1
ATOM 1568 N N . PRO A 1 198 ? -4.592 8.423 57.315 1.00 29.30 198 PRO A N 1
ATOM 1569 C CA . PRO A 1 198 ? -4.016 7.622 56.240 1.00 29.30 198 PRO A CA 1
ATOM 1570 C C . PRO A 1 198 ? -3.231 8.519 55.280 1.00 29.30 198 PRO A C 1
ATOM 1572 O O . PRO A 1 198 ? -3.752 9.532 54.813 1.00 29.30 198 PRO A O 1
ATOM 1575 N N . ALA A 1 199 ? -1.976 8.145 55.051 1.00 28.75 199 ALA A N 1
ATOM 1576 C CA . ALA A 1 199 ? -1.150 8.639 53.965 1.00 28.75 199 ALA A CA 1
ATOM 1577 C C . ALA A 1 199 ? -1.775 8.223 52.626 1.00 28.75 199 ALA A C 1
ATOM 1579 O O . ALA A 1 199 ? -2.292 7.111 52.509 1.00 28.75 199 ALA A O 1
ATOM 1580 N N . GLU A 1 200 ? -1.739 9.133 51.658 1.00 30.03 200 GLU A N 1
ATOM 1581 C CA . GLU A 1 200 ? -1.998 8.849 50.250 1.00 30.03 200 GLU A CA 1
ATOM 1582 C C . GLU A 1 200 ? -1.068 7.715 49.797 1.00 30.03 200 GLU A C 1
ATOM 1584 O O . GLU A 1 200 ? 0.142 7.761 50.017 1.00 30.03 200 GLU A O 1
ATOM 1589 N N . GLU A 1 201 ? -1.659 6.665 49.229 1.00 32.16 201 GLU A N 1
ATOM 1590 C CA . GLU A 1 201 ? -0.937 5.655 48.466 1.00 32.16 201 GLU A CA 1
ATOM 1591 C C . GLU A 1 201 ? -0.325 6.364 47.251 1.00 32.16 201 GLU A C 1
ATOM 1593 O O . GLU A 1 201 ? -1.050 6.898 46.413 1.00 32.16 201 GLU A O 1
ATOM 1598 N N . GLU A 1 202 ? 1.006 6.419 47.195 1.00 35.66 202 GLU A N 1
ATOM 1599 C CA . GLU A 1 202 ? 1.746 6.834 46.005 1.00 35.66 202 GLU A CA 1
ATOM 1600 C C . GLU A 1 202 ? 1.300 5.952 44.828 1.00 35.66 202 GLU A C 1
ATOM 1602 O O . GLU A 1 202 ? 1.503 4.734 44.835 1.00 35.66 202 GLU A O 1
ATOM 1607 N N . GLU A 1 203 ? 0.658 6.558 43.825 1.00 34.62 203 GLU A N 1
ATOM 1608 C CA . GLU A 1 203 ? 0.465 5.929 42.522 1.00 34.62 203 GLU A CA 1
ATOM 1609 C C . GLU A 1 203 ? 1.845 5.550 41.972 1.00 34.62 203 GLU A C 1
ATOM 1611 O O . GLU A 1 203 ? 2.681 6.412 41.702 1.00 34.62 203 GLU A O 1
ATOM 1616 N N . MET A 1 204 ? 2.099 4.246 41.831 1.00 31.80 204 MET A N 1
ATOM 1617 C CA . MET A 1 204 ? 3.243 3.751 41.070 1.00 31.80 204 MET A CA 1
ATOM 1618 C C . MET A 1 204 ? 3.128 4.264 39.633 1.00 31.80 204 MET A C 1
ATOM 1620 O O . MET A 1 204 ? 2.145 3.973 38.952 1.00 31.80 204 MET A O 1
ATOM 1624 N N . ASP A 1 205 ? 4.142 5.004 39.188 1.00 40.56 205 ASP A N 1
ATOM 1625 C CA . ASP A 1 205 ? 4.298 5.447 37.805 1.00 40.56 205 ASP A CA 1
ATOM 1626 C C . ASP A 1 205 ? 4.264 4.232 36.855 1.00 40.56 205 ASP A C 1
ATOM 1628 O O . ASP A 1 205 ? 4.901 3.201 37.104 1.00 40.56 205 ASP A O 1
ATOM 1632 N N . ASP A 1 206 ? 3.527 4.368 35.748 1.00 40.19 206 ASP A N 1
ATOM 1633 C CA . ASP A 1 206 ? 3.403 3.405 34.644 1.00 40.19 206 ASP A CA 1
ATOM 1634 C C . ASP A 1 206 ? 4.776 2.876 34.176 1.00 40.19 206 ASP A C 1
ATOM 1636 O O . ASP A 1 206 ? 4.895 1.744 33.699 1.00 40.19 206 ASP A O 1
ATOM 1640 N N . CYS A 1 207 ? 5.844 3.662 34.356 1.00 36.16 207 CYS A N 1
ATOM 1641 C CA . CYS A 1 207 ? 7.213 3.268 34.032 1.00 36.16 207 CYS A CA 1
ATOM 1642 C C . CYS A 1 207 ? 7.740 2.091 34.886 1.00 36.16 207 CYS A C 1
ATOM 1644 O O . CYS A 1 207 ? 8.368 1.169 34.351 1.00 36.16 207 CYS A O 1
ATOM 1646 N N . ASP A 1 208 ? 7.443 2.066 36.191 1.00 42.94 208 ASP A N 1
ATOM 1647 C CA . ASP A 1 208 ? 7.895 1.002 37.103 1.00 42.94 208 ASP A CA 1
ATOM 1648 C C . ASP A 1 208 ? 7.097 -0.297 36.909 1.00 42.94 208 ASP A C 1
ATOM 1650 O O . ASP A 1 208 ? 7.641 -1.404 37.009 1.00 42.94 208 ASP A O 1
ATOM 1654 N N . ALA A 1 209 ? 5.818 -0.181 36.537 1.00 43.59 209 ALA A N 1
ATOM 1655 C CA . ALA A 1 209 ? 4.974 -1.326 36.204 1.00 43.59 209 ALA A CA 1
ATOM 1656 C C . ALA A 1 209 ? 5.443 -2.043 34.921 1.00 43.59 209 ALA A C 1
ATOM 1658 O O . ALA A 1 209 ? 5.395 -3.277 34.845 1.00 43.59 209 ALA A O 1
ATOM 1659 N N . VAL A 1 210 ? 5.948 -1.292 33.934 1.00 45.94 210 VAL A N 1
ATOM 1660 C CA . VAL A 1 210 ? 6.494 -1.844 32.683 1.00 45.94 210 VAL A CA 1
ATOM 1661 C C . VAL A 1 210 ? 7.839 -2.538 32.927 1.00 45.94 210 VAL A C 1
ATOM 1663 O O . VAL A 1 210 ? 8.014 -3.674 32.477 1.00 45.94 210 VAL A O 1
ATOM 1666 N N . LEU A 1 211 ? 8.742 -1.944 33.716 1.00 43.38 211 LEU A N 1
ATOM 1667 C CA . LEU A 1 211 ? 10.049 -2.535 34.053 1.00 43.38 211 LEU A CA 1
ATOM 1668 C C . LEU A 1 211 ? 9.937 -3.824 34.884 1.00 43.38 211 LEU A C 1
ATOM 1670 O O . LEU A 1 211 ? 10.683 -4.778 34.660 1.00 43.38 211 LEU A O 1
ATOM 1674 N N . ALA A 1 212 ? 8.965 -3.909 35.799 1.00 49.72 212 ALA A N 1
ATOM 1675 C CA . ALA A 1 212 ? 8.703 -5.134 36.562 1.00 49.72 212 ALA A CA 1
ATOM 1676 C C . ALA A 1 212 ? 8.099 -6.269 35.706 1.00 49.72 212 ALA A C 1
ATOM 1678 O O . ALA A 1 212 ? 8.010 -7.420 36.153 1.00 49.72 212 ALA A O 1
ATOM 1679 N N . SER A 1 213 ? 7.658 -5.961 34.481 1.00 51.06 213 SER A N 1
ATOM 1680 C CA . SER A 1 213 ? 6.923 -6.884 33.620 1.00 51.06 213 SER A CA 1
ATOM 1681 C C . SER A 1 213 ? 7.772 -7.588 32.555 1.00 51.06 213 SER A C 1
ATOM 1683 O O . SER A 1 213 ? 7.294 -8.604 32.031 1.00 51.06 213 SER A O 1
ATOM 1685 N N . GLU A 1 214 ? 9.006 -7.131 32.298 1.00 42.53 214 GLU A N 1
ATOM 1686 C CA . GLU A 1 214 ? 9.900 -7.711 31.289 1.00 42.53 214 GLU A CA 1
ATOM 1687 C C . GLU A 1 214 ? 10.462 -9.084 31.730 1.00 42.53 214 GLU A C 1
ATOM 1689 O O . GLU A 1 214 ? 10.987 -9.240 32.840 1.00 42.53 214 GLU A O 1
ATOM 1694 N N . PRO A 1 215 ? 10.359 -10.130 30.888 1.00 42.69 215 PRO A N 1
ATOM 1695 C CA . PRO A 1 215 ? 10.967 -11.422 31.173 1.00 42.69 215 PRO A CA 1
ATOM 1696 C C . PRO A 1 215 ? 12.496 -11.294 31.157 1.00 42.69 215 PRO A C 1
ATOM 1698 O O . PRO A 1 215 ? 13.075 -10.869 30.162 1.00 42.69 215 PRO A O 1
ATOM 1701 N N . LYS A 1 216 ? 13.161 -11.717 32.243 1.00 47.16 216 LYS A N 1
ATOM 1702 C CA . LYS A 1 216 ? 14.629 -11.817 32.323 1.00 47.16 216 LYS A CA 1
ATOM 1703 C C . LYS A 1 216 ? 15.149 -12.837 31.303 1.00 47.16 216 LYS A C 1
ATOM 1705 O O . LYS A 1 216 ? 15.347 -14.009 31.624 1.00 47.16 216 LYS A O 1
ATOM 1710 N N . THR A 1 217 ? 15.379 -12.407 30.068 1.00 48.47 217 THR A N 1
ATOM 1711 C CA . THR A 1 217 ? 16.226 -13.125 29.115 1.00 48.47 217 THR A CA 1
ATOM 1712 C C . THR A 1 217 ? 17.652 -13.130 29.661 1.00 48.47 217 THR A C 1
ATOM 1714 O O . THR A 1 217 ? 18.088 -12.133 30.237 1.00 48.47 217 THR A O 1
ATOM 1717 N N . LYS A 1 218 ? 18.387 -14.243 29.513 1.00 48.34 218 LYS A N 1
ATOM 1718 C CA . LYS A 1 218 ? 19.815 -14.291 29.867 1.00 48.34 218 LYS A CA 1
ATOM 1719 C C . LYS A 1 218 ? 20.523 -13.143 29.154 1.00 48.34 218 LYS A C 1
ATOM 1721 O O . LYS A 1 218 ? 20.533 -13.114 27.927 1.00 48.34 218 LYS A O 1
ATOM 1726 N N . ASP A 1 219 ? 21.043 -12.211 29.942 1.00 53.44 219 ASP A N 1
ATOM 1727 C CA . ASP A 1 219 ? 21.689 -10.999 29.461 1.00 53.44 219 ASP A CA 1
ATOM 1728 C C . ASP A 1 219 ? 22.853 -11.378 28.521 1.00 53.44 219 ASP A C 1
ATOM 1730 O O . ASP A 1 219 ? 23.800 -12.037 28.969 1.00 53.44 219 ASP A O 1
ATOM 1734 N N . PRO A 1 220 ? 22.798 -11.015 27.222 1.00 52.03 220 PRO A N 1
ATOM 1735 C CA . PRO A 1 220 ? 23.878 -11.260 26.264 1.00 52.03 220 PRO A CA 1
ATOM 1736 C C . PRO A 1 220 ? 25.220 -10.667 26.717 1.00 52.03 220 PRO A C 1
ATOM 1738 O O . PRO A 1 220 ? 26.275 -11.111 26.264 1.00 52.03 220 PRO A O 1
ATOM 1741 N N . PHE A 1 221 ? 25.179 -9.697 27.632 1.00 51.78 221 PHE A N 1
ATOM 1742 C CA . PHE A 1 221 ? 26.317 -8.965 28.168 1.00 51.78 221 PHE A CA 1
ATOM 1743 C C . PHE A 1 221 ? 26.739 -9.429 29.566 1.00 51.78 221 PHE A C 1
ATOM 1745 O O . PHE A 1 221 ? 27.638 -8.836 30.150 1.00 51.78 221 PHE A O 1
ATOM 1752 N N . ALA A 1 222 ? 26.191 -10.538 30.082 1.00 58.91 222 ALA A N 1
ATOM 1753 C CA . ALA A 1 222 ? 26.551 -11.086 31.399 1.00 58.91 222 ALA A CA 1
ATOM 1754 C C . ALA A 1 222 ? 28.043 -11.461 31.559 1.00 58.91 222 ALA A C 1
ATOM 1756 O O . ALA A 1 222 ? 28.483 -11.771 32.664 1.00 58.91 222 ALA A O 1
ATOM 1757 N N . HIS A 1 223 ? 28.805 -11.483 30.462 1.00 59.53 223 HIS A N 1
ATOM 1758 C CA . HIS A 1 223 ? 30.248 -11.719 30.438 1.00 59.53 223 HIS A CA 1
ATOM 1759 C C . HIS A 1 223 ? 31.083 -10.432 30.572 1.00 59.53 223 HIS A C 1
ATOM 1761 O O . HIS A 1 223 ? 32.294 -10.522 30.766 1.00 59.53 223 HIS A O 1
ATOM 1767 N N . LEU A 1 224 ? 30.467 -9.252 30.448 1.00 59.97 224 LEU A N 1
ATOM 1768 C CA . LEU A 1 224 ? 31.133 -7.964 30.623 1.00 59.97 224 LEU A CA 1
ATOM 1769 C C . LEU A 1 224 ? 31.223 -7.609 32.110 1.00 59.97 224 LEU A C 1
ATOM 1771 O O . LEU A 1 224 ? 30.378 -8.004 32.918 1.00 59.97 224 LEU A O 1
ATOM 1775 N N . ALA A 1 225 ? 32.267 -6.865 32.476 1.00 63.22 225 ALA A N 1
ATOM 1776 C CA . ALA A 1 225 ? 32.417 -6.361 33.831 1.00 63.22 225 ALA A CA 1
ATOM 1777 C C . ALA A 1 225 ? 31.194 -5.507 34.188 1.00 63.22 225 ALA A C 1
ATOM 1779 O O . ALA A 1 225 ? 30.798 -4.611 33.443 1.00 63.22 225 ALA A O 1
ATOM 1780 N N . LYS A 1 226 ? 30.559 -5.822 35.318 1.00 62.00 226 LYS A N 1
ATOM 1781 C CA . LYS A 1 226 ? 29.397 -5.075 35.786 1.00 62.00 226 LYS A CA 1
ATOM 1782 C C . LYS A 1 226 ? 29.854 -3.666 36.151 1.00 62.00 226 LYS A C 1
ATOM 1784 O O . LYS A 1 226 ? 30.704 -3.518 37.025 1.00 62.00 226 LYS A O 1
ATOM 1789 N N . SER A 1 227 ? 29.277 -2.669 35.488 1.00 68.12 227 SER A N 1
ATOM 1790 C CA . SER A 1 227 ? 29.580 -1.267 35.756 1.00 68.12 227 SER A CA 1
ATOM 1791 C C . SER A 1 227 ? 29.374 -0.921 37.232 1.00 68.12 227 SER A C 1
ATOM 1793 O O . SER A 1 227 ? 28.439 -1.411 37.877 1.00 68.12 227 SER A O 1
ATOM 1795 N N . THR A 1 228 ? 30.245 -0.066 37.764 1.00 72.00 228 THR A N 1
ATOM 1796 C CA . THR A 1 228 ? 30.145 0.466 39.131 1.00 72.00 228 THR A CA 1
ATOM 1797 C C . THR A 1 228 ? 29.066 1.543 39.264 1.00 72.00 228 THR A C 1
ATOM 1799 O O . THR A 1 228 ? 28.674 1.874 40.384 1.00 72.00 228 THR A O 1
ATOM 1802 N N . PHE A 1 229 ? 28.539 2.058 38.148 1.00 74.06 229 PHE A N 1
ATOM 1803 C CA . PHE A 1 229 ? 27.514 3.095 38.141 1.00 74.06 229 PHE A CA 1
ATOM 1804 C C . PHE A 1 229 ? 26.112 2.523 38.415 1.00 74.06 229 PHE A C 1
ATOM 1806 O O . PHE A 1 229 ? 25.555 1.756 37.623 1.00 74.06 229 PHE A O 1
ATOM 1813 N N . VAL A 1 230 ? 25.518 2.918 39.547 1.00 74.19 230 VAL A N 1
ATOM 1814 C CA . VAL A 1 230 ? 24.179 2.480 39.974 1.00 74.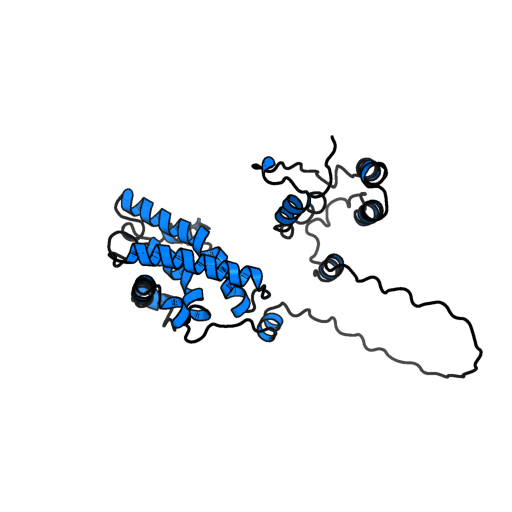19 230 VAL A CA 1
ATOM 1815 C C . VAL A 1 230 ? 23.120 3.472 39.489 1.00 74.19 230 VAL A C 1
ATOM 1817 O O . VAL A 1 230 ? 22.907 4.530 40.083 1.00 74.19 230 VAL A O 1
ATOM 1820 N N . MET A 1 231 ? 22.410 3.103 38.420 1.00 69.81 231 MET A N 1
ATOM 1821 C CA . MET A 1 231 ? 21.405 3.970 37.792 1.00 69.81 231 MET A CA 1
ATOM 1822 C C . MET A 1 231 ? 20.246 4.333 38.736 1.00 69.81 231 MET A C 1
ATOM 1824 O O . MET A 1 231 ? 19.762 5.461 38.701 1.00 69.81 231 MET A O 1
ATOM 1828 N N . ASP A 1 232 ? 19.817 3.418 39.608 1.00 68.06 232 ASP A N 1
ATOM 1829 C CA . ASP A 1 232 ? 18.703 3.664 40.535 1.00 68.06 232 ASP A CA 1
ATOM 1830 C C . ASP A 1 232 ? 19.050 4.712 41.603 1.00 68.06 232 ASP A C 1
ATOM 1832 O O . ASP A 1 232 ? 18.203 5.518 41.991 1.00 68.06 232 ASP A O 1
ATOM 1836 N N . GLU A 1 233 ? 20.313 4.759 42.040 1.00 73.88 233 GLU A N 1
ATOM 1837 C CA . GLU A 1 233 ? 20.785 5.796 42.957 1.00 73.88 233 GLU A CA 1
ATOM 1838 C C . GLU A 1 233 ? 20.797 7.160 42.265 1.00 73.88 233 GLU A C 1
ATOM 1840 O O . GLU A 1 233 ? 20.318 8.150 42.827 1.00 73.88 233 GLU A O 1
ATOM 1845 N N . PHE A 1 234 ? 21.279 7.207 41.020 1.00 75.69 234 PHE A N 1
ATOM 1846 C CA . PHE A 1 234 ? 21.251 8.432 40.235 1.00 75.69 234 PHE A CA 1
ATOM 1847 C C . PHE A 1 234 ? 19.816 8.914 39.983 1.00 75.69 234 PHE A C 1
ATOM 1849 O O . PHE A 1 234 ? 19.531 10.083 40.227 1.00 75.69 234 PHE A O 1
ATOM 1856 N N . LYS A 1 235 ? 18.889 8.030 39.588 1.00 69.38 235 LYS A N 1
ATOM 1857 C CA . LYS A 1 235 ? 17.461 8.362 39.412 1.00 69.38 235 LYS A CA 1
ATOM 1858 C C . LYS A 1 235 ? 16.848 8.951 40.680 1.00 69.38 235 LYS A C 1
ATOM 1860 O O . LYS A 1 235 ? 16.102 9.932 40.613 1.00 69.38 235 LYS A O 1
ATOM 1865 N N . ARG A 1 236 ? 17.187 8.383 41.842 1.00 71.88 236 ARG A N 1
ATOM 1866 C CA . ARG A 1 236 ? 16.710 8.872 43.137 1.00 71.88 236 ARG A CA 1
ATOM 1867 C C . ARG A 1 236 ? 17.244 10.268 43.449 1.00 71.88 236 ARG A C 1
ATOM 1869 O O . ARG A 1 236 ? 16.465 11.103 43.900 1.00 71.88 236 ARG A O 1
ATOM 1876 N N . LYS A 1 237 ? 18.526 10.541 43.193 1.00 70.69 237 LYS A N 1
ATOM 1877 C CA . LYS A 1 237 ? 19.110 11.885 43.371 1.00 70.69 237 LYS A CA 1
ATOM 1878 C C . LYS A 1 237 ? 18.557 12.885 42.358 1.00 70.69 237 LYS A C 1
ATOM 1880 O O . LYS A 1 237 ? 18.233 14.006 42.720 1.00 70.69 237 LYS A O 1
ATOM 1885 N N . TYR A 1 238 ? 18.368 12.456 41.115 1.00 71.94 238 TYR A N 1
ATOM 1886 C CA . TYR A 1 238 ? 17.805 13.273 40.048 1.00 71.94 238 TYR A CA 1
ATOM 1887 C C . TYR A 1 238 ? 16.367 13.728 40.339 1.00 71.94 238 TYR A C 1
ATOM 1889 O O . TYR A 1 238 ? 16.030 14.880 40.084 1.00 71.94 238 TYR A O 1
ATOM 1897 N N . SER A 1 239 ? 15.533 12.838 40.886 1.00 68.69 239 SER A N 1
ATOM 1898 C CA . SER A 1 239 ? 14.108 13.121 41.127 1.00 68.69 239 SER A CA 1
ATOM 1899 C C . SER A 1 239 ? 13.852 13.883 42.429 1.00 68.69 239 SER A C 1
ATOM 1901 O O . SER A 1 239 ? 12.876 14.619 42.520 1.00 68.69 239 SER A O 1
ATOM 1903 N N . ASN A 1 240 ? 14.709 13.700 43.440 1.00 73.06 240 ASN A N 1
ATOM 1904 C CA . ASN A 1 240 ? 14.475 14.240 44.783 1.00 73.06 240 ASN A CA 1
ATOM 1905 C C . ASN A 1 240 ? 15.294 15.497 45.110 1.00 73.06 240 ASN A C 1
ATOM 1907 O O . ASN A 1 240 ? 14.975 16.180 46.082 1.00 73.06 240 ASN A O 1
ATOM 1911 N N . GLU A 1 241 ? 16.351 15.800 44.353 1.00 77.56 241 GLU A N 1
ATOM 1912 C CA . GLU A 1 241 ? 17.284 16.891 44.661 1.00 77.56 241 GLU A CA 1
ATOM 1913 C C . GLU A 1 241 ? 17.422 17.887 43.497 1.00 77.56 241 GLU A C 1
ATOM 1915 O O . GLU A 1 241 ? 16.945 17.659 42.387 1.00 77.56 241 GLU A O 1
ATOM 1920 N N . ASP A 1 242 ? 18.073 19.030 43.749 1.00 75.50 242 ASP A N 1
ATOM 1921 C CA . ASP A 1 242 ? 18.289 20.060 42.727 1.00 75.50 242 ASP A CA 1
ATOM 1922 C C . ASP A 1 242 ? 19.137 19.507 41.573 1.00 75.50 242 ASP A C 1
ATOM 1924 O O . ASP A 1 242 ? 20.306 19.132 41.737 1.00 75.50 242 ASP A O 1
ATOM 1928 N N . THR A 1 243 ? 18.538 19.487 40.383 1.00 70.94 243 THR A N 1
ATOM 1929 C CA . THR A 1 243 ? 19.135 18.884 39.195 1.00 70.94 243 THR A CA 1
ATOM 1930 C C . THR A 1 243 ? 20.464 19.534 38.819 1.00 70.94 243 THR A C 1
ATOM 1932 O O . THR A 1 243 ? 21.434 18.839 38.529 1.00 70.94 243 THR A O 1
ATOM 1935 N N . LEU A 1 244 ? 20.541 20.867 38.839 1.00 66.31 244 LEU A N 1
ATOM 1936 C CA . LEU A 1 244 ? 21.692 21.614 38.325 1.00 66.31 244 LEU A CA 1
ATOM 1937 C C . LEU A 1 244 ? 22.864 21.641 39.306 1.00 66.31 244 LEU A C 1
ATOM 1939 O O . LEU A 1 244 ? 24.022 21.669 38.877 1.00 66.31 244 LEU A O 1
ATOM 1943 N N . LYS A 1 245 ? 22.564 21.675 40.606 1.00 73.25 245 LYS A N 1
ATOM 1944 C CA . LYS A 1 245 ? 23.563 21.845 41.666 1.00 73.25 245 LYS A CA 1
ATOM 1945 C C . LYS A 1 245 ? 23.992 20.539 42.314 1.00 73.25 245 LYS A C 1
ATOM 1947 O O . LYS A 1 245 ? 25.092 20.512 42.855 1.00 73.25 245 LYS A O 1
ATOM 1952 N N . VAL A 1 246 ? 23.161 19.495 42.277 1.00 72.44 246 VAL A N 1
ATOM 1953 C CA . VAL A 1 246 ? 23.428 18.257 43.022 1.00 72.44 246 VAL A CA 1
ATOM 1954 C C . VAL A 1 246 ? 23.381 17.019 42.135 1.00 72.44 246 VAL A C 1
ATOM 1956 O O . VAL A 1 246 ? 24.375 16.299 42.068 1.00 72.44 246 VAL A O 1
ATOM 1959 N N . ALA A 1 247 ? 22.305 16.799 41.373 1.00 70.12 247 ALA A N 1
ATOM 1960 C CA . ALA A 1 247 ? 22.196 15.587 40.555 1.00 70.12 247 ALA A CA 1
ATOM 1961 C C . ALA A 1 247 ? 23.238 15.544 39.423 1.00 70.12 247 ALA A C 1
ATOM 1963 O O . ALA A 1 247 ? 23.886 14.523 39.206 1.00 70.12 247 ALA A O 1
ATOM 1964 N N . ILE A 1 248 ? 23.439 16.663 38.723 1.00 74.75 248 ILE A N 1
ATOM 1965 C CA . ILE A 1 248 ? 24.401 16.764 37.621 1.00 74.75 248 ILE A CA 1
ATOM 1966 C C . ILE A 1 248 ? 25.855 16.561 38.082 1.00 74.75 248 ILE A C 1
ATOM 1968 O O . ILE A 1 248 ? 26.546 15.752 37.466 1.00 74.75 248 ILE A O 1
ATOM 1972 N N . PRO A 1 249 ? 26.363 17.250 39.123 1.00 81.25 249 PRO A N 1
ATOM 1973 C CA . PRO A 1 249 ? 27.710 16.976 39.624 1.00 81.25 249 PRO A CA 1
ATOM 1974 C C . PRO A 1 249 ? 27.870 15.529 40.096 1.00 81.25 249 PRO A C 1
ATOM 1976 O O . PRO A 1 249 ? 28.840 14.872 39.728 1.00 81.25 249 PRO A O 1
ATOM 1979 N N . HIS A 1 250 ? 26.864 15.000 40.798 1.00 75.00 250 HIS A N 1
ATOM 1980 C CA . HIS A 1 250 ? 26.853 13.613 41.245 1.00 75.00 250 HIS A CA 1
ATOM 1981 C C . HIS A 1 250 ? 26.946 12.614 40.081 1.00 75.00 250 HIS A C 1
ATOM 1983 O O . HIS A 1 250 ? 27.644 11.606 40.192 1.00 75.00 250 HIS A O 1
ATOM 1989 N N . PHE A 1 251 ? 26.267 12.887 38.960 1.00 80.25 251 PHE A N 1
ATOM 1990 C CA . PHE A 1 251 ? 26.369 12.079 37.745 1.00 80.25 251 PHE A CA 1
ATOM 1991 C C . PHE A 1 251 ? 27.812 11.978 37.257 1.00 80.25 251 PHE A C 1
ATOM 1993 O O . PHE A 1 251 ? 28.314 10.875 37.086 1.00 80.25 251 PHE A O 1
ATOM 2000 N N . TRP A 1 252 ? 28.485 13.115 37.074 1.00 79.81 252 TRP A N 1
ATOM 2001 C CA . TRP A 1 252 ? 29.849 13.139 36.545 1.00 79.81 252 TRP A CA 1
ATOM 2002 C C . TRP A 1 252 ? 30.877 12.528 37.499 1.00 79.81 252 TRP A C 1
ATOM 2004 O O . TRP A 1 252 ? 31.860 11.962 37.034 1.00 79.81 252 TRP A O 1
ATOM 2014 N N . GLU A 1 253 ? 30.649 12.604 38.812 1.00 82.25 253 GLU A N 1
ATOM 2015 C CA . GLU A 1 253 ? 31.519 11.976 39.815 1.00 82.25 253 GLU A CA 1
ATOM 2016 C C . GLU A 1 253 ? 31.409 10.446 39.841 1.00 82.25 253 GLU A C 1
ATOM 2018 O O . GLU A 1 253 ? 32.394 9.771 40.130 1.00 82.25 253 GLU A O 1
ATOM 2023 N N . HIS A 1 254 ? 30.226 9.898 39.549 1.00 79.75 254 HIS A N 1
ATOM 2024 C CA . HIS A 1 254 ? 29.953 8.461 39.675 1.00 79.75 254 HIS A CA 1
ATOM 2025 C C . HIS A 1 254 ? 29.860 7.744 38.324 1.00 79.75 254 HIS A C 1
ATOM 2027 O O . HIS A 1 254 ? 29.745 6.519 38.297 1.00 79.75 254 HIS A O 1
ATOM 2033 N N . LEU A 1 255 ? 29.895 8.483 37.209 1.00 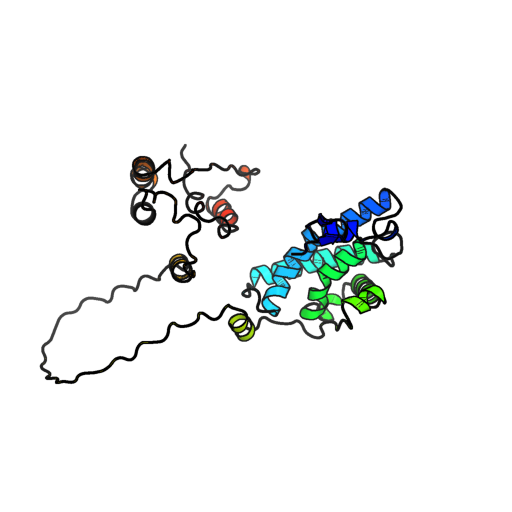78.44 255 LEU A N 1
ATOM 2034 C CA . LEU A 1 255 ? 29.818 7.927 35.866 1.00 78.44 255 LEU A CA 1
ATOM 2035 C C . LEU A 1 255 ? 31.006 7.003 35.597 1.00 78.44 255 LEU A C 1
ATOM 2037 O O . LEU A 1 255 ? 32.160 7.423 35.549 1.00 78.44 255 LEU A O 1
ATOM 2041 N N . ASP A 1 256 ? 30.686 5.749 35.319 1.00 76.06 256 ASP A N 1
ATOM 2042 C CA . ASP A 1 256 ? 31.636 4.774 34.816 1.00 76.06 256 ASP A CA 1
ATOM 2043 C C . ASP A 1 256 ? 31.754 4.899 33.291 1.00 76.06 256 ASP A C 1
ATOM 2045 O O . ASP A 1 256 ? 30.888 4.443 32.539 1.00 76.06 256 ASP A O 1
ATOM 2049 N N . THR A 1 257 ? 32.835 5.531 32.836 1.00 72.88 257 THR A N 1
ATOM 2050 C CA . THR A 1 257 ? 33.123 5.745 31.412 1.00 72.88 257 THR A CA 1
ATOM 2051 C C . THR A 1 257 ? 33.556 4.479 30.670 1.00 72.88 257 THR A C 1
ATOM 2053 O O . THR A 1 257 ? 33.625 4.505 29.444 1.00 72.88 257 THR A O 1
ATOM 2056 N N . GLU A 1 258 ? 33.873 3.386 31.375 1.00 69.25 258 GLU A N 1
ATOM 2057 C CA . GLU A 1 258 ? 34.176 2.092 30.748 1.00 69.25 258 GLU A CA 1
ATOM 2058 C C . GLU A 1 258 ? 32.894 1.287 30.489 1.00 69.25 258 GLU A C 1
ATOM 2060 O O . GLU A 1 258 ? 32.784 0.603 29.470 1.00 69.25 258 GLU A O 1
ATOM 2065 N N . GLY A 1 259 ? 31.908 1.397 31.387 1.00 66.12 259 GLY A N 1
ATOM 2066 C CA . GLY A 1 259 ? 30.610 0.722 31.284 1.00 66.12 259 GLY A CA 1
ATOM 2067 C C . GLY A 1 259 ? 29.536 1.479 30.492 1.00 66.12 259 GLY A C 1
ATOM 2068 O O . GLY A 1 259 ? 28.600 0.853 29.991 1.00 66.12 259 GLY A O 1
ATOM 2069 N N . TYR A 1 260 ? 29.652 2.806 30.363 1.00 68.31 260 TYR A N 1
ATOM 2070 C CA . TYR A 1 260 ? 28.651 3.659 29.715 1.00 68.31 260 TYR A CA 1
ATOM 2071 C C . TYR A 1 260 ? 29.265 4.616 28.690 1.00 68.31 260 TYR A C 1
ATOM 2073 O O . TYR A 1 260 ? 30.352 5.155 28.871 1.00 68.31 260 TYR A O 1
ATOM 2081 N N . SER A 1 261 ? 28.509 4.883 27.620 1.00 65.06 261 SER A N 1
ATOM 2082 C CA . SER A 1 261 ? 28.837 5.911 26.627 1.00 65.06 261 SER A CA 1
ATOM 2083 C C . SER A 1 261 ? 27.766 6.999 26.616 1.00 65.06 261 SER A C 1
ATOM 2085 O O . SER A 1 261 ? 26.571 6.711 26.703 1.00 65.06 261 SER A O 1
ATOM 2087 N N . ILE A 1 262 ? 28.196 8.257 26.520 1.00 74.19 262 ILE A N 1
ATOM 2088 C CA . ILE A 1 262 ? 27.305 9.417 26.434 1.00 74.19 262 ILE A CA 1
ATOM 2089 C C . ILE A 1 262 ? 27.272 9.892 24.990 1.00 74.19 262 ILE A C 1
ATOM 2091 O O . ILE A 1 262 ? 28.313 10.125 24.377 1.00 74.19 262 ILE A O 1
ATOM 2095 N N . TRP A 1 263 ? 26.063 10.074 24.471 1.00 58.62 263 TRP A N 1
ATOM 2096 C CA . TRP A 1 263 ? 25.830 10.561 23.120 1.00 58.62 263 TRP A CA 1
ATOM 2097 C C . TRP A 1 263 ? 25.091 11.889 23.185 1.00 58.62 263 TRP A C 1
ATOM 2099 O O . TRP A 1 263 ? 24.062 12.007 23.847 1.00 58.62 263 TRP A O 1
ATOM 2109 N N . TYR A 1 264 ? 25.624 12.886 22.484 1.00 64.44 264 TYR A N 1
ATOM 2110 C CA . TYR A 1 264 ? 24.976 14.178 22.297 1.00 64.44 264 TYR A CA 1
ATOM 2111 C C . TYR A 1 264 ? 24.331 14.212 20.913 1.00 64.44 264 TYR A C 1
ATOM 2113 O O . TYR A 1 264 ? 24.968 13.873 19.914 1.00 64.44 264 TYR A O 1
ATOM 2121 N N . CYS A 1 265 ? 23.063 14.600 20.846 1.00 57.22 265 CYS A N 1
ATOM 2122 C CA . CYS A 1 265 ? 22.318 14.694 19.597 1.00 57.22 265 CYS A CA 1
ATOM 2123 C C . CYS A 1 265 ? 21.629 16.053 19.511 1.00 57.22 265 CYS A C 1
ATOM 2125 O O . CYS A 1 265 ? 20.966 16.481 20.453 1.00 57.22 265 CYS A O 1
ATOM 2127 N N . GLU A 1 266 ? 21.758 16.707 18.359 1.00 60.25 266 GLU A N 1
ATOM 2128 C CA . GLU A 1 266 ? 21.106 17.981 18.071 1.00 60.25 266 GLU A CA 1
ATOM 2129 C C . GLU A 1 266 ? 19.984 17.776 17.046 1.00 60.25 266 GLU A C 1
ATOM 2131 O O . GLU A 1 266 ? 20.154 17.095 16.030 1.00 60.25 266 GLU A O 1
ATOM 2136 N N . TYR A 1 267 ? 18.815 18.365 17.302 1.00 65.75 267 TYR A N 1
ATOM 2137 C CA . TYR A 1 267 ? 17.704 18.311 16.358 1.00 65.75 267 TYR A CA 1
ATOM 2138 C C . TYR A 1 267 ? 17.987 19.178 15.130 1.00 65.75 267 TYR A C 1
ATOM 2140 O O . TYR A 1 267 ? 18.261 20.371 15.243 1.00 65.75 267 TYR A O 1
ATOM 2148 N N . LYS A 1 268 ? 17.784 18.605 13.937 1.00 57.88 268 LYS A N 1
ATOM 2149 C CA . LYS A 1 268 ? 17.946 19.299 12.646 1.00 57.88 268 LYS A CA 1
ATOM 2150 C C . LYS A 1 268 ? 17.099 20.581 12.518 1.00 57.88 268 LYS A C 1
ATOM 2152 O O . LYS A 1 268 ? 17.469 21.476 11.766 1.00 57.88 268 LYS A O 1
ATOM 2157 N N . PHE A 1 269 ? 15.998 20.684 13.270 1.00 70.31 269 PHE A N 1
ATOM 2158 C CA . PHE A 1 269 ? 15.089 21.838 13.302 1.00 70.31 269 PHE A CA 1
ATOM 2159 C C . PHE A 1 269 ? 14.860 22.356 14.734 1.00 70.31 269 PHE A C 1
ATOM 2161 O O . PHE A 1 269 ? 13.728 22.562 15.164 1.00 70.31 269 PHE A O 1
ATOM 2168 N N . ALA A 1 270 ? 15.938 22.585 15.492 1.00 62.00 270 ALA A N 1
ATOM 2169 C CA . ALA A 1 270 ? 15.865 23.023 16.894 1.00 62.00 270 ALA A CA 1
ATOM 2170 C C . ALA A 1 270 ? 15.005 24.287 17.129 1.00 62.00 270 ALA A C 1
ATOM 2172 O O . ALA A 1 270 ? 14.359 24.411 18.165 1.00 62.00 270 ALA A O 1
ATOM 2173 N N . LYS A 1 271 ? 14.928 25.200 16.149 1.00 67.81 271 LYS A N 1
ATOM 2174 C CA . LYS A 1 271 ? 14.138 26.446 16.241 1.00 67.81 271 LYS A CA 1
ATOM 2175 C C . LYS A 1 271 ? 12.622 26.223 16.318 1.00 67.81 271 LYS A C 1
ATOM 2177 O O . LYS A 1 271 ? 11.906 27.118 16.755 1.00 67.81 271 LYS A O 1
ATOM 2182 N N . GLU A 1 272 ? 12.132 25.057 15.903 1.00 62.53 272 GLU A N 1
ATOM 2183 C CA . GLU A 1 272 ? 10.707 24.699 15.965 1.00 62.53 272 GLU A CA 1
ATOM 2184 C C . GLU A 1 272 ? 10.322 24.104 17.336 1.00 62.53 272 GLU A C 1
ATOM 2186 O O . GLU A 1 272 ? 9.144 24.052 17.702 1.00 62.53 272 GLU A O 1
ATOM 2191 N N . LEU A 1 273 ? 11.323 23.728 18.142 1.00 58.31 273 LEU A N 1
ATOM 2192 C CA . LEU A 1 273 ? 11.190 23.134 19.473 1.00 58.31 273 LEU A CA 1
ATOM 2193 C C . LEU A 1 273 ? 11.394 24.187 20.567 1.00 58.31 273 LEU A C 1
ATOM 2195 O O . LEU A 1 273 ? 12.255 24.060 21.429 1.00 58.31 273 LEU A O 1
ATOM 2199 N N . ALA A 1 274 ? 10.582 25.244 20.521 1.00 55.38 274 ALA A N 1
ATOM 2200 C CA . ALA A 1 274 ? 10.687 26.375 21.447 1.00 55.38 274 ALA A CA 1
ATOM 2201 C C . ALA A 1 274 ? 10.352 26.029 22.914 1.00 55.38 274 ALA A C 1
ATOM 2203 O O . ALA A 1 274 ? 10.737 26.767 23.812 1.00 55.38 274 ALA A O 1
ATOM 2204 N N . GLU A 1 275 ? 9.639 24.924 23.157 1.00 56.34 275 GLU A N 1
ATOM 2205 C CA . GLU A 1 275 ? 9.162 24.525 24.485 1.00 56.34 275 GLU A CA 1
ATOM 2206 C C . GLU A 1 275 ? 9.715 23.140 24.871 1.00 56.34 275 GLU A C 1
ATOM 2208 O O . GLU A 1 275 ? 9.609 22.217 24.055 1.00 56.34 275 GLU A O 1
ATOM 2213 N N . PRO A 1 276 ? 10.222 22.937 26.105 1.00 51.41 276 PRO A N 1
ATOM 2214 C CA . PRO A 1 276 ? 10.836 21.675 26.539 1.00 51.41 276 PRO A CA 1
ATOM 2215 C C . PRO A 1 276 ? 9.943 20.437 26.386 1.00 51.41 276 PRO A C 1
ATOM 2217 O O . PRO A 1 276 ? 10.425 19.348 26.098 1.00 51.41 276 PRO A O 1
ATOM 2220 N N . PHE A 1 277 ? 8.622 20.573 26.525 1.00 51.94 277 PHE A N 1
ATOM 2221 C CA . PHE A 1 277 ? 7.722 19.429 26.350 1.00 51.94 277 PHE A CA 1
ATOM 2222 C C . PHE A 1 277 ? 7.606 18.986 24.878 1.00 51.94 277 PHE A C 1
ATOM 2224 O O . PHE A 1 277 ? 7.355 17.813 24.605 1.00 51.94 277 PHE A O 1
ATOM 2231 N N . LYS A 1 278 ? 7.808 19.899 23.912 1.00 53.12 278 LYS A N 1
ATOM 2232 C CA . LYS A 1 278 ? 7.744 19.581 22.474 1.00 53.12 278 LYS A CA 1
ATOM 2233 C C . LYS A 1 278 ? 8.925 18.718 22.044 1.00 53.12 278 LYS A C 1
ATOM 2235 O O . LYS A 1 278 ? 8.746 17.836 21.212 1.00 53.12 278 LYS A O 1
ATOM 2240 N N . SER A 1 279 ? 10.105 18.941 22.626 1.00 56.00 279 SER A N 1
ATOM 2241 C CA . SER A 1 279 ? 11.258 18.060 22.432 1.00 56.00 279 SER A CA 1
ATOM 2242 C C . SER A 1 279 ? 11.090 16.737 23.187 1.00 56.00 279 SER A C 1
ATOM 2244 O O . SER A 1 279 ? 11.351 15.691 22.599 1.00 56.00 279 SER A O 1
ATOM 2246 N N . CYS A 1 280 ? 10.575 16.742 24.424 1.00 55.09 280 CYS A N 1
ATOM 2247 C CA . CYS A 1 280 ? 10.320 15.507 25.183 1.00 55.09 280 CYS A CA 1
ATOM 2248 C C . CYS A 1 280 ? 9.333 14.555 24.483 1.00 55.09 280 CYS A C 1
ATOM 2250 O O . CYS A 1 280 ? 9.578 13.352 24.448 1.00 5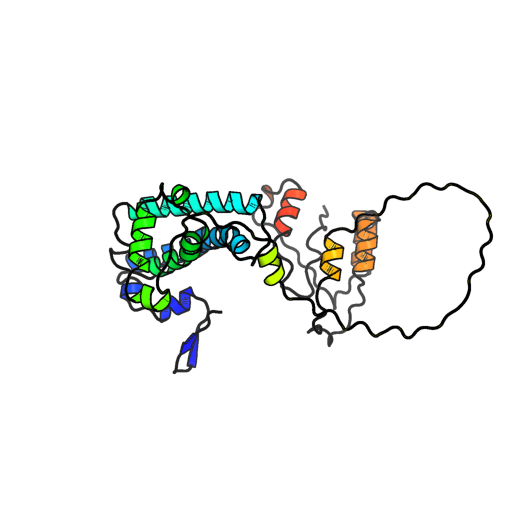5.09 280 CYS A O 1
ATOM 2252 N N . ASN A 1 281 ? 8.273 15.082 23.859 1.00 54.12 281 ASN A N 1
ATOM 2253 C CA . ASN A 1 281 ? 7.286 14.278 23.123 1.00 54.12 281 ASN A CA 1
ATOM 2254 C C . ASN A 1 281 ? 7.861 13.598 21.867 1.00 54.12 281 ASN A C 1
ATOM 2256 O O . ASN A 1 281 ? 7.353 12.564 21.440 1.00 54.12 281 ASN A O 1
ATOM 2260 N N . LEU A 1 282 ? 8.909 14.168 21.261 1.00 58.00 282 LEU A N 1
ATOM 2261 C CA . LEU A 1 282 ? 9.592 13.561 20.113 1.00 58.00 282 LEU A CA 1
ATOM 2262 C C . LEU A 1 282 ? 10.535 12.427 20.536 1.00 58.00 282 LEU A C 1
ATOM 2264 O O . LEU A 1 282 ? 10.740 11.483 19.776 1.00 58.00 282 LEU A O 1
ATOM 2268 N N . ILE A 1 283 ? 11.071 12.490 21.759 1.00 56.97 283 ILE A N 1
ATOM 2269 C CA . ILE A 1 283 ? 11.945 11.455 22.338 1.00 56.97 283 ILE A CA 1
ATOM 2270 C C . ILE A 1 283 ? 11.132 10.227 22.791 1.00 56.97 283 ILE A C 1
ATOM 2272 O O . ILE A 1 283 ? 11.677 9.130 22.897 1.00 56.97 283 ILE A O 1
ATOM 2276 N N . SER A 1 284 ? 9.809 10.345 22.951 1.00 47.38 284 SER A N 1
ATOM 2277 C CA . SER A 1 284 ? 8.910 9.240 23.337 1.00 47.38 284 SER A CA 1
ATOM 2278 C C . SER A 1 284 ? 8.766 8.121 22.285 1.00 47.38 284 SER A C 1
ATOM 2280 O O . SER A 1 284 ? 7.997 7.185 22.481 1.00 47.38 284 SER A O 1
ATOM 2282 N N . GLY A 1 285 ? 9.495 8.196 21.166 1.00 41.38 285 GLY A N 1
ATOM 2283 C CA . GLY A 1 285 ? 9.377 7.306 20.012 1.00 41.38 285 GLY A CA 1
ATOM 2284 C C . GLY A 1 285 ? 10.653 6.542 19.650 1.00 41.38 285 GLY A C 1
ATOM 2285 O O . GLY A 1 285 ? 10.997 6.518 18.473 1.00 41.38 285 GLY A O 1
ATOM 2286 N N . LYS A 1 286 ? 11.364 5.967 20.631 1.00 36.59 286 LYS A N 1
ATOM 2287 C CA . LYS A 1 286 ? 12.230 4.759 20.548 1.00 36.59 286 LYS A CA 1
ATOM 2288 C C . LYS A 1 286 ? 13.147 4.702 21.777 1.00 36.59 286 LYS A C 1
ATOM 2290 O O . LYS A 1 286 ? 14.161 5.394 21.804 1.00 36.59 286 LYS A O 1
ATOM 2295 N N . PRO A 1 287 ? 12.847 3.815 22.738 1.00 37.19 287 PRO A N 1
ATOM 2296 C CA . PRO A 1 287 ? 13.929 3.022 23.311 1.00 37.19 287 PRO A CA 1
ATOM 2297 C C . PRO A 1 287 ? 13.437 1.637 23.750 1.00 37.19 287 PRO A C 1
ATOM 2299 O O . PRO A 1 287 ? 13.169 1.401 24.920 1.00 37.19 287 PRO A O 1
ATOM 2302 N N . GLN A 1 288 ? 13.302 0.695 22.818 1.00 29.48 288 GLN A N 1
ATOM 2303 C CA . GLN A 1 288 ? 13.099 -0.712 23.207 1.00 29.48 288 GLN A CA 1
ATOM 2304 C C . GLN A 1 288 ? 13.874 -1.704 22.338 1.00 29.48 288 GLN A C 1
ATOM 2306 O O . GLN A 1 288 ? 13.661 -2.908 22.395 1.00 29.48 288 GLN A O 1
ATOM 2311 N N . GLN A 1 289 ? 14.823 -1.200 21.546 1.00 28.58 289 GLN A N 1
ATOM 2312 C CA . GLN A 1 289 ? 15.690 -2.024 20.707 1.00 28.58 289 GLN A CA 1
ATOM 2313 C C . GLN A 1 289 ? 17.130 -1.508 20.689 1.00 28.58 289 GLN A C 1
ATOM 2315 O O . GLN A 1 289 ? 17.771 -1.472 19.653 1.00 28.58 289 GLN A O 1
ATOM 2320 N N . HIS A 1 290 ? 17.650 -1.138 21.856 1.00 24.39 290 HIS A N 1
ATOM 2321 C CA . HIS A 1 290 ? 19.078 -1.225 22.149 1.00 24.39 290 HIS A CA 1
ATOM 2322 C C . HIS A 1 290 ? 19.213 -1.536 23.635 1.00 24.39 290 HIS A C 1
ATOM 2324 O O . HIS A 1 290 ? 19.028 -0.666 24.484 1.00 24.39 290 HIS A O 1
ATOM 2330 N N . ASN A 1 291 ? 19.506 -2.798 23.947 1.00 29.14 291 ASN A N 1
ATOM 2331 C CA . ASN A 1 291 ? 20.019 -3.156 25.261 1.00 29.14 291 ASN A CA 1
ATOM 2332 C C . ASN A 1 291 ? 21.168 -2.184 25.611 1.00 29.14 291 ASN A C 1
ATOM 2334 O O . ASN A 1 291 ? 22.083 -1.995 24.809 1.00 29.14 291 ASN A O 1
ATOM 2338 N N . CYS A 1 292 ? 21.064 -1.577 26.797 1.00 27.33 292 CYS A N 1
ATOM 2339 C CA . CYS A 1 292 ? 22.070 -0.791 27.529 1.00 27.33 292 CYS A CA 1
ATOM 2340 C C . CYS A 1 292 ? 22.267 0.720 27.287 1.00 27.33 292 CYS A C 1
ATOM 2342 O O . CYS A 1 292 ? 23.041 1.300 28.040 1.00 27.33 292 CYS A O 1
ATOM 2344 N N . CYS A 1 293 ? 21.573 1.433 26.394 1.00 30.97 293 CYS A N 1
ATOM 2345 C CA . CYS A 1 293 ? 21.810 2.890 26.257 1.00 30.97 293 CYS A CA 1
ATOM 2346 C C . CYS A 1 293 ? 20.542 3.671 25.896 1.00 30.97 293 CYS A C 1
ATOM 2348 O O . CYS A 1 293 ? 20.319 3.948 24.723 1.00 30.97 293 CYS A O 1
ATOM 2350 N N . SER A 1 294 ? 19.682 4.029 26.859 1.00 28.86 294 SER A N 1
ATOM 2351 C CA . SER A 1 294 ? 18.501 4.867 26.546 1.00 28.86 294 SER A CA 1
ATOM 2352 C C . SER A 1 294 ? 17.888 5.686 27.693 1.00 28.86 294 SER A C 1
ATOM 2354 O O . SER A 1 294 ? 16.785 6.191 27.535 1.00 28.86 294 SER A O 1
ATOM 2356 N N . PHE A 1 295 ? 18.568 5.898 28.825 1.00 28.58 295 PHE A N 1
ATOM 2357 C CA . PHE A 1 295 ? 17.999 6.729 29.908 1.00 28.58 295 PHE A CA 1
ATOM 2358 C C . PHE A 1 295 ? 18.606 8.135 30.054 1.00 28.58 295 PHE A C 1
ATOM 2360 O O . PHE A 1 295 ? 18.186 8.881 30.928 1.00 28.58 295 PHE A O 1
ATOM 2367 N N . PHE A 1 296 ? 19.534 8.534 29.178 1.00 29.88 296 PHE A N 1
ATOM 2368 C CA . PHE A 1 296 ? 20.237 9.827 29.257 1.00 29.88 296 PHE A CA 1
ATOM 2369 C C . PHE A 1 296 ? 19.999 10.756 28.055 1.00 29.88 296 PHE A C 1
ATOM 2371 O O . PHE A 1 296 ? 20.838 11.588 27.734 1.00 29.88 296 PHE A O 1
ATOM 2378 N N . ALA A 1 297 ? 18.859 10.632 27.368 1.00 30.92 297 ALA A N 1
ATOM 2379 C CA . ALA A 1 297 ? 18.490 11.564 26.293 1.00 30.92 297 ALA A CA 1
ATOM 2380 C C . ALA A 1 297 ? 17.650 12.766 26.773 1.00 30.92 297 ALA A C 1
ATOM 2382 O O . ALA A 1 297 ? 17.415 13.694 26.004 1.00 30.92 297 ALA A O 1
ATOM 2383 N N . SER A 1 298 ? 17.242 12.790 28.043 1.00 33.16 298 SER A N 1
ATOM 2384 C CA . SER A 1 298 ? 16.587 13.945 28.653 1.00 33.16 298 SER A CA 1
ATOM 2385 C C . SER A 1 298 ? 17.457 14.459 29.790 1.00 33.16 298 SER A C 1
ATOM 2387 O O . SER A 1 298 ? 17.810 13.699 30.684 1.00 33.16 298 SER A O 1
ATOM 2389 N N . TYR A 1 299 ? 17.747 15.759 29.743 1.00 29.42 299 TYR A N 1
ATOM 2390 C CA . TYR A 1 299 ? 18.477 16.563 30.728 1.00 29.42 299 TYR A CA 1
ATOM 2391 C C . TYR A 1 299 ? 19.999 16.542 30.665 1.00 29.42 299 TYR A C 1
ATOM 2393 O O . TYR A 1 299 ? 20.649 15.996 31.537 1.00 29.42 299 TYR A O 1
ATOM 2401 N N . PHE A 1 300 ? 20.547 17.308 29.720 1.00 25.59 300 PHE A N 1
ATOM 2402 C CA . PHE A 1 300 ? 21.724 18.145 29.966 1.00 25.59 300 PHE A CA 1
ATOM 2403 C C . PHE A 1 300 ? 21.664 19.383 29.059 1.00 25.59 300 PHE A C 1
ATOM 2405 O O . PHE A 1 300 ? 22.323 19.467 28.029 1.00 25.59 300 PHE A O 1
ATOM 2412 N N . VAL A 1 301 ? 20.829 20.355 29.440 1.00 27.36 301 VAL A N 1
ATOM 2413 C CA . VAL A 1 301 ? 20.984 21.744 28.987 1.00 27.36 301 VAL A CA 1
ATOM 2414 C C . VAL A 1 301 ? 21.940 22.411 29.968 1.00 27.36 301 VAL A C 1
ATOM 2416 O O . VAL A 1 301 ? 21.654 22.458 31.167 1.00 27.36 301 VAL A O 1
ATOM 2419 N N . LYS A 1 302 ? 23.065 22.936 29.484 1.00 22.53 302 LYS A N 1
ATOM 2420 C CA . LYS A 1 302 ? 23.854 23.915 30.233 1.00 22.53 302 LYS A CA 1
ATOM 2421 C C . LYS A 1 302 ? 24.343 25.010 29.280 1.00 22.53 302 LYS A C 1
ATOM 2423 O O . LYS A 1 302 ? 24.742 24.700 28.164 1.00 22.53 302 LYS A O 1
ATOM 2428 N N . PHE A 1 303 ? 24.181 26.245 29.761 1.00 34.22 303 PHE A N 1
ATOM 2429 C CA . PHE A 1 303 ? 24.389 27.548 29.118 1.00 34.22 303 PHE A CA 1
ATOM 2430 C C . PHE A 1 303 ? 25.746 27.731 28.438 1.00 34.22 303 PHE A C 1
ATOM 2432 O O . PHE A 1 303 ? 26.747 27.234 29.002 1.00 34.22 303 PHE A O 1
#

Foldseek 3Di:
DDKDADPVRDIDDDPVVVCCVPDDCVQCDVDPVQNVLLVVLLVCLVPQQQPLLCQQQCLLQLNDPDDPVSNVVSLVSNVVSLVVQLVCLVPALASGDNDHHNSLVNNLVSCLSVFQAACACVNCVVRVSVVNNSVVVCPPPVNCVPPPDRDGDNHHRDGDPVSNVVPPPPPPDDDPDDDDDDDDDDDDDDDDDDDDDDDDDPDDPPVVVVVVPDDPDPPPCPVPDDQQADVVVLVVCCVPHDNPPTSVVVCVVRDDPVQDDDDDDDDPCVVVCPDLVSVVVVLVPDDDPDPPDRDPPPDDDDD

Organism: NCBI:txid8208

Secondary structure (DSSP, 8-state):
--EEE-TT--EEESHHHHHHHHS-HHHH-SSHHHHHHHHHHHHHIIIIIHHHHHHHHHHHTTSS---HHHHHHHHHHHHHHHHHHHHHGGG-SSSSTTS--HHHHHHHHHHHHHHHHT--HHHHTT-HHHHHHHHHHHTSHHHHHHH-S-PPPSS-----HHHHHHHS----PPP----------------------PPP-----HHHHHHTTS-----TTTTSPPPS--HHHHHHHHHHS-IIIIIHHHHHHH--TTT--------TTGGG--SHHHHHHHHTS--SSSTT--S-SS-----

pLDDT: mean 75.35, std 26.23, range [22.53, 98.88]